Protein AF-A0A5M4D8R6-F1 (afdb_monomer)

Radius of gyration: 23.54 Å; Cα contacts (8 Å, |Δi|>4): 194; chains: 1; bounding box: 60×55×54 Å

Secondary structure (DSSP, 8-state):
-HHHHHHHHHHHHHHHHHHHHHHHHHHHHHHHHHHHHHHS----SSTTTGGG---TTGGGSSSSEEEEETT--EEE-SEEEE------SS-HHHHHHHHHHH--EEEEE-TTS-EEEEEGGGEEEEEE--HHHHHHHHHHHHHTTSSTTS-S----HHHHHHHHHHHHHHHHHHHHHHHHTTS--

Solvent-accessible surface area (backbone atoms only — not comparable to full-atom values): 10576 Å² total; per-residue (Å²): 116,70,73,61,57,56,53,51,56,52,52,53,50,52,49,51,53,50,50,54,51,48,36,52,53,52,38,51,51,51,51,52,46,25,53,47,46,70,70,70,60,71,67,50,75,43,80,76,47,43,74,73,58,95,48,83,68,40,61,48,35,62,35,39,23,24,41,26,34,75,88,67,49,75,46,36,26,41,41,44,41,76,70,54,44,87,52,69,94,79,48,78,71,48,38,58,53,29,44,72,72,45,45,50,32,33,34,39,28,25,46,87,68,51,76,46,82,44,45,40,87,45,51,75,45,78,46,76,57,53,69,72,55,52,51,52,50,50,52,53,56,53,57,65,63,76,71,67,89,78,71,99,73,85,65,56,76,73,56,46,57,56,47,49,54,58,48,51,55,53,52,53,57,51,54,55,62,61,55,62,68,69,78,77,120

Nearest PDB structures (foldseek):
  4a54-assembly1_A  TM=4.051E-01  e=8.756E-02  Schizosaccharomyces pombe
  6v4x-assembly1_C  TM=2.827E-01  e=5.091E-01  Homo sapiens
  7qh6-assembly1_D  TM=2.776E-01  e=5.435E-01  Homo sapiens

Sequence (185 aa):
MASRVQKTSALDDLTRRREVFWQNVVQEILNALSVAAGSGGRLSASAGGAATSPSPLDEMFDGRMAVITRLGQRIPIADVFPVFACSVEANPGDREVSTDVQCTVFQIHTPGGEVFTLPVHEIVAVHSLSEELVRRMEEASQAGHMDDSQTPDAMPFGFAAFTSLANAERARHREEDEGEEAEGA

pLDDT: mean 70.55, std 17.59, range [41.44, 95.88]

Foldseek 3Di:
DVVVVVVVVVVVVVVVVVLVVQLVVLLLVLVVQQVLCVPVPPQDLALVRLPPDPDPSSLQQNQLKFFQFPVRDTAGANHKDQDDFDQDPDDPVSRVVSVSPGRQWMWGAGSVGDIDIDGSSRTDDMGGHDPVRVVVVVVVVVVVVVPPPDDDDPDDPVVVVVVVVVVVVVVVVVVVVVVVVVVPD

Structure (mmCIF, N/CA/C/O backbone):
data_AF-A0A5M4D8R6-F1
#
_entry.id   AF-A0A5M4D8R6-F1
#
loop_
_atom_site.group_PDB
_atom_site.id
_atom_site.type_symbol
_atom_site.label_atom_id
_atom_site.label_alt_id
_atom_site.label_comp_id
_atom_site.label_asym_id
_atom_site.label_entity_id
_atom_site.label_seq_id
_atom_site.pdbx_PDB_ins_code
_atom_site.Cartn_x
_atom_site.Cartn_y
_atom_site.Cartn_z
_atom_site.occupancy
_atom_site.B_iso_or_equiv
_atom_site.auth_seq_id
_atom_site.auth_comp_id
_atom_site.auth_asym_id
_atom_site.auth_atom_id
_atom_site.pdbx_PDB_model_num
ATOM 1 N N . MET A 1 1 ? -3.699 31.639 -29.764 1.00 54.56 1 MET A N 1
ATOM 2 C CA . MET A 1 1 ? -4.109 30.212 -29.742 1.00 54.56 1 MET A CA 1
ATOM 3 C C . MET A 1 1 ? -2.953 29.246 -29.451 1.00 54.56 1 MET A C 1
ATOM 5 O O . MET A 1 1 ? -3.146 28.378 -28.613 1.00 54.56 1 MET A O 1
ATOM 9 N N . ALA A 1 2 ? -1.750 29.4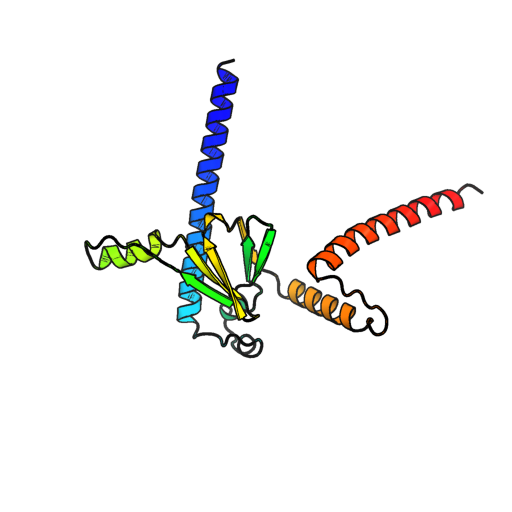21 -30.020 1.00 57.06 2 ALA A N 1
ATOM 10 C CA . ALA A 1 2 ? -0.598 28.523 -29.798 1.00 57.06 2 ALA A CA 1
ATOM 11 C C . ALA A 1 2 ? -0.134 28.374 -28.325 1.00 57.06 2 ALA A C 1
ATOM 13 O O . ALA A 1 2 ? 0.164 27.272 -27.879 1.00 57.06 2 ALA A O 1
ATOM 14 N N . SER A 1 3 ? -0.162 29.455 -27.534 1.00 61.38 3 SER A N 1
ATOM 15 C CA . SER A 1 3 ? 0.260 29.435 -26.118 1.00 61.38 3 SER A CA 1
ATOM 16 C C . SER A 1 3 ? -0.630 28.567 -25.210 1.00 61.38 3 SER A C 1
ATOM 18 O O . SER A 1 3 ? -0.157 28.030 -24.210 1.00 61.38 3 SER A O 1
ATOM 20 N N . ARG A 1 4 ? -1.916 28.388 -25.556 1.00 61.09 4 ARG A N 1
ATOM 21 C CA . ARG A 1 4 ? -2.850 27.573 -24.760 1.00 61.09 4 ARG A CA 1
ATOM 22 C C . ARG A 1 4 ? -2.593 26.077 -24.965 1.00 61.09 4 ARG A C 1
ATOM 24 O O . ARG A 1 4 ? -2.590 25.340 -23.993 1.00 61.09 4 ARG A O 1
ATOM 31 N N . VAL A 1 5 ? -2.287 25.672 -26.200 1.00 67.56 5 VAL A N 1
ATOM 32 C CA . VAL A 1 5 ? -1.970 24.280 -26.570 1.00 67.56 5 VAL A CA 1
ATOM 33 C C . VAL A 1 5 ? -0.650 23.820 -25.939 1.00 67.56 5 VAL A C 1
ATOM 35 O O . VAL A 1 5 ? -0.585 22.729 -25.379 1.00 67.56 5 VAL A O 1
ATOM 38 N N . GLN A 1 6 ? 0.380 24.675 -25.940 1.00 65.06 6 GLN A N 1
ATOM 39 C CA . GLN A 1 6 ? 1.658 24.368 -25.281 1.00 65.06 6 GLN A CA 1
ATOM 40 C C . GLN A 1 6 ? 1.511 24.200 -23.761 1.00 65.06 6 GLN A C 1
ATOM 42 O O . GLN A 1 6 ? 2.080 23.266 -23.195 1.00 65.06 6 GLN A O 1
ATOM 47 N N . LYS A 1 7 ? 0.708 25.046 -23.098 1.00 67.00 7 LYS A N 1
ATOM 48 C CA . LYS A 1 7 ? 0.455 24.933 -21.651 1.00 67.00 7 LYS A CA 1
ATOM 49 C C . LYS A 1 7 ? -0.260 23.633 -21.278 1.00 67.00 7 LYS A C 1
ATOM 51 O O . LYS A 1 7 ? 0.122 23.019 -20.289 1.00 67.00 7 LYS A O 1
ATOM 56 N N . THR A 1 8 ? -1.242 23.193 -22.066 1.00 72.25 8 THR A N 1
ATOM 57 C CA . THR A 1 8 ? -1.947 21.925 -21.812 1.00 72.25 8 THR A CA 1
ATOM 58 C C . THR A 1 8 ? -1.000 20.728 -21.931 1.00 72.25 8 THR A C 1
ATOM 60 O O . THR A 1 8 ? -0.945 19.915 -21.017 1.00 72.25 8 THR A O 1
ATOM 63 N N . SER A 1 9 ? -0.147 20.692 -22.964 1.00 81.00 9 SER A N 1
ATOM 64 C CA . SER A 1 9 ? 0.817 19.591 -23.141 1.00 81.00 9 SER A CA 1
ATOM 65 C C . SER A 1 9 ? 1.834 19.463 -21.998 1.00 81.00 9 SER A C 1
ATOM 67 O O . SER A 1 9 ? 2.211 18.356 -21.625 1.00 81.00 9 SER A O 1
ATOM 69 N N . ALA A 1 10 ? 2.249 20.589 -21.405 1.00 82.94 10 ALA A N 1
ATOM 70 C CA . ALA A 1 10 ? 3.191 20.597 -20.289 1.00 82.94 10 ALA A CA 1
ATOM 71 C C . ALA A 1 10 ? 2.550 20.114 -18.975 1.00 82.94 10 ALA A C 1
ATOM 73 O O . ALA A 1 10 ? 3.206 19.445 -18.179 1.00 82.94 10 ALA A O 1
ATOM 74 N N . LEU A 1 11 ? 1.270 20.433 -18.749 1.00 85.31 11 LEU A N 1
ATOM 75 C CA . LEU A 1 11 ? 0.518 19.954 -17.584 1.00 85.31 11 LEU A CA 1
ATOM 76 C C . LEU A 1 11 ? 0.232 18.450 -17.671 1.00 85.31 11 LEU A C 1
ATOM 78 O O . LEU A 1 11 ? 0.331 17.750 -16.660 1.00 85.31 11 LEU A O 1
ATOM 82 N N . ASP A 1 12 ? -0.064 17.949 -18.870 1.00 88.56 12 ASP A N 1
ATOM 83 C CA . ASP A 1 12 ? -0.281 16.521 -19.112 1.00 88.56 12 ASP A CA 1
ATOM 84 C C . ASP A 1 12 ? 1.007 15.718 -18.873 1.00 88.56 12 ASP A C 1
ATOM 86 O O . ASP A 1 12 ? 0.984 14.677 -18.212 1.00 88.56 12 ASP A O 1
ATOM 90 N N . ASP A 1 13 ? 2.147 16.227 -19.347 1.00 89.06 13 ASP A N 1
ATOM 91 C CA . ASP A 1 13 ? 3.462 15.619 -19.119 1.00 89.06 13 ASP A CA 1
ATOM 92 C C . ASP A 1 13 ? 3.843 15.629 -17.627 1.00 89.06 13 ASP A C 1
ATOM 94 O O . ASP A 1 13 ? 4.243 14.602 -17.078 1.00 89.06 13 ASP A O 1
ATOM 98 N N . LEU A 1 14 ? 3.626 16.746 -16.921 1.00 91.06 14 LEU A N 1
ATOM 99 C CA . LEU A 1 14 ? 3.851 16.824 -15.473 1.00 91.06 14 LEU A CA 1
ATOM 100 C C . LEU A 1 14 ? 2.992 15.811 -14.703 1.00 91.06 14 LEU A C 1
ATOM 102 O O . LEU A 1 14 ? 3.485 15.143 -13.794 1.00 91.06 14 LEU A O 1
ATOM 106 N N . THR A 1 15 ? 1.720 15.683 -15.077 1.00 90.38 15 THR A N 1
ATOM 107 C CA . THR A 1 15 ? 0.787 14.751 -14.431 1.00 90.38 15 THR A CA 1
ATOM 108 C C . THR A 1 15 ? 1.224 13.307 -14.647 1.00 90.38 15 THR A C 1
ATOM 110 O O . THR A 1 15 ? 1.266 12.542 -13.685 1.00 90.38 15 THR A O 1
ATOM 113 N N . ARG A 1 16 ? 1.630 12.944 -15.871 1.00 84.69 16 ARG A N 1
ATOM 114 C CA . ARG A 1 16 ? 2.166 11.607 -16.171 1.00 84.69 16 ARG A CA 1
ATOM 115 C C . ARG A 1 16 ? 3.437 11.307 -15.388 1.00 84.69 16 ARG A C 1
ATOM 117 O O . ARG A 1 16 ? 3.559 10.223 -14.832 1.00 84.69 16 ARG A O 1
ATOM 124 N N . ARG A 1 17 ? 4.369 12.260 -15.309 1.00 86.69 17 ARG A N 1
ATOM 125 C CA . ARG A 1 17 ? 5.612 12.086 -14.542 1.00 86.69 17 ARG A CA 1
ATOM 126 C C . ARG A 1 17 ? 5.335 11.901 -13.057 1.00 86.69 17 ARG A C 1
ATOM 128 O O . ARG A 1 17 ? 5.956 11.044 -12.441 1.00 86.69 17 ARG A O 1
ATOM 135 N N . ARG A 1 18 ? 4.400 12.673 -12.493 1.00 89.88 18 ARG A N 1
ATOM 136 C CA . ARG A 1 18 ? 3.974 12.522 -11.096 1.00 89.88 18 ARG A CA 1
ATOM 137 C C . ARG A 1 18 ? 3.336 11.158 -10.852 1.00 89.88 18 ARG A C 1
ATOM 139 O O . ARG A 1 18 ? 3.633 10.548 -9.837 1.00 89.88 18 ARG A O 1
ATOM 146 N N . GLU A 1 19 ? 2.492 10.696 -11.770 1.00 87.94 19 GLU A N 1
ATOM 147 C CA . GLU A 1 19 ? 1.845 9.385 -11.671 1.00 87.94 19 GLU A CA 1
ATOM 148 C C . GLU A 1 19 ? 2.877 8.252 -11.693 1.00 87.94 19 GLU A C 1
ATOM 150 O O . GLU A 1 19 ? 2.887 7.423 -10.793 1.00 87.94 19 GLU A O 1
ATOM 155 N N . VAL A 1 20 ? 3.802 8.256 -12.657 1.00 86.44 20 VAL A N 1
ATOM 156 C CA . VAL A 1 20 ? 4.878 7.251 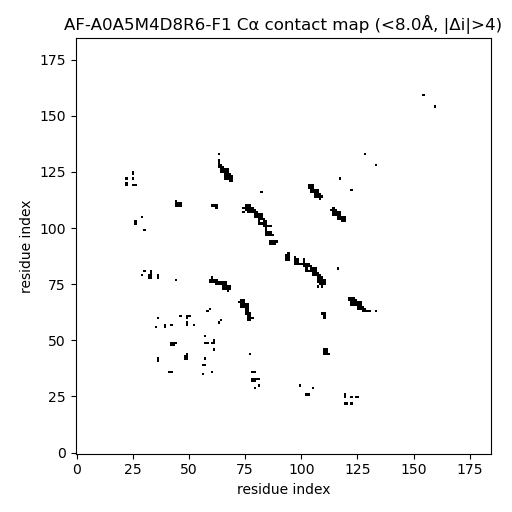-12.733 1.00 86.44 20 VAL A CA 1
ATOM 157 C C . VAL A 1 20 ? 5.781 7.312 -11.500 1.00 86.44 20 VAL A C 1
ATOM 159 O O . VAL A 1 20 ? 6.118 6.281 -10.928 1.00 86.44 20 VAL A O 1
ATOM 162 N N . PHE A 1 21 ? 6.151 8.517 -11.059 1.00 89.75 21 PHE A N 1
ATOM 163 C CA . PHE A 1 21 ? 6.918 8.701 -9.828 1.00 89.75 21 PHE A CA 1
ATOM 164 C C . PHE A 1 21 ? 6.195 8.090 -8.626 1.00 89.75 21 PHE A C 1
ATOM 166 O O . PHE A 1 21 ? 6.803 7.353 -7.857 1.00 89.75 21 PHE A O 1
ATOM 173 N N . TRP A 1 22 ? 4.900 8.371 -8.482 1.00 91.31 22 TRP A N 1
ATOM 174 C CA . TRP A 1 22 ? 4.105 7.855 -7.379 1.00 91.31 22 TRP A CA 1
ATOM 175 C C . TRP A 1 22 ? 3.967 6.331 -7.428 1.00 91.31 22 TRP A C 1
ATOM 177 O O . TRP A 1 22 ? 4.158 5.675 -6.410 1.00 91.31 22 TRP A O 1
ATOM 187 N N . GLN A 1 23 ? 3.724 5.758 -8.607 1.00 89.81 23 GLN A N 1
ATOM 188 C CA . GLN A 1 23 ? 3.682 4.306 -8.789 1.00 89.81 23 GLN A CA 1
ATOM 189 C C . GLN A 1 23 ? 5.005 3.652 -8.372 1.00 89.81 23 GLN A C 1
ATOM 191 O O . GLN A 1 23 ? 4.985 2.674 -7.632 1.00 89.81 23 GLN A O 1
ATOM 196 N N . ASN A 1 24 ? 6.149 4.236 -8.741 1.00 89.75 24 ASN A N 1
ATOM 197 C CA . ASN A 1 24 ? 7.456 3.732 -8.315 1.00 89.75 24 ASN A CA 1
ATOM 198 C C . ASN A 1 24 ? 7.643 3.814 -6.791 1.00 89.75 24 ASN A C 1
ATOM 200 O O . ASN A 1 24 ? 8.170 2.884 -6.191 1.00 89.75 24 ASN A O 1
ATOM 204 N N . VAL A 1 25 ? 7.189 4.901 -6.155 1.00 92.19 25 VAL A N 1
ATOM 205 C CA . VAL A 1 25 ? 7.233 5.043 -4.688 1.00 92.19 25 VAL A CA 1
ATOM 206 C C . VAL A 1 25 ? 6.385 3.968 -4.011 1.00 92.19 25 VAL A C 1
ATOM 208 O O . VAL A 1 25 ? 6.846 3.330 -3.070 1.00 92.19 25 VAL A O 1
ATOM 211 N N . VAL A 1 26 ? 5.162 3.741 -4.491 1.00 92.81 26 VAL A N 1
ATOM 212 C CA . VAL A 1 26 ? 4.278 2.706 -3.940 1.00 92.81 26 VAL A CA 1
ATOM 213 C C . VAL A 1 26 ? 4.875 1.317 -4.139 1.00 92.81 26 VAL A C 1
ATOM 215 O O . VAL A 1 26 ? 4.878 0.530 -3.198 1.00 92.81 26 VAL A O 1
ATOM 218 N N . GLN A 1 27 ? 5.401 1.021 -5.326 1.00 90.12 27 GLN A N 1
ATOM 219 C CA . GLN A 1 27 ? 6.061 -0.252 -5.609 1.00 90.12 27 GLN A CA 1
ATOM 220 C C . GLN A 1 27 ? 7.222 -0.505 -4.640 1.00 90.12 27 GLN A C 1
ATOM 222 O O . GLN A 1 27 ? 7.288 -1.579 -4.049 1.00 90.12 27 GLN A O 1
ATOM 227 N N . GLU A 1 28 ? 8.084 0.489 -4.419 1.00 90.00 28 GLU A N 1
ATOM 228 C CA . GLU A 1 28 ? 9.212 0.372 -3.489 1.00 90.00 28 GLU A CA 1
ATOM 229 C C . GLU A 1 28 ? 8.744 0.132 -2.048 1.00 90.00 28 GLU A C 1
ATOM 231 O O . GLU A 1 28 ? 9.278 -0.731 -1.353 1.00 90.00 28 GLU A O 1
ATOM 236 N N . ILE A 1 29 ? 7.696 0.838 -1.607 1.00 91.62 29 ILE A N 1
ATOM 237 C CA . ILE A 1 29 ? 7.108 0.630 -0.277 1.00 91.62 29 ILE A CA 1
ATOM 238 C C . ILE A 1 29 ? 6.569 -0.798 -0.142 1.00 91.62 29 ILE A C 1
ATOM 240 O O . ILE A 1 29 ? 6.838 -1.457 0.859 1.00 91.62 29 ILE A O 1
ATOM 244 N N . LEU A 1 30 ? 5.818 -1.295 -1.127 1.00 90.88 30 LEU A N 1
ATOM 245 C CA . LEU A 1 30 ? 5.222 -2.634 -1.070 1.00 90.88 30 LEU A CA 1
ATOM 246 C C . LEU A 1 30 ? 6.275 -3.743 -1.155 1.00 90.88 30 LEU A C 1
ATOM 248 O O . LEU A 1 30 ? 6.151 -4.744 -0.450 1.00 90.88 30 LEU A O 1
ATOM 252 N N . ASN A 1 31 ? 7.333 -3.549 -1.945 1.00 87.69 31 ASN A N 1
ATOM 253 C CA . ASN A 1 31 ? 8.488 -4.445 -1.971 1.00 87.69 31 ASN A CA 1
ATOM 254 C C . ASN A 1 31 ? 9.187 -4.476 -0.605 1.00 87.69 31 ASN A C 1
ATOM 256 O O . ASN A 1 31 ? 9.413 -5.554 -0.055 1.00 87.69 31 ASN A O 1
ATOM 260 N N . ALA A 1 32 ? 9.460 -3.309 -0.012 1.00 86.94 32 ALA A N 1
ATOM 261 C CA . ALA A 1 32 ? 10.073 -3.215 1.311 1.00 86.94 32 ALA A CA 1
ATOM 262 C C . ALA A 1 32 ? 9.206 -3.876 2.398 1.00 86.94 32 ALA A C 1
ATOM 264 O O . ALA A 1 32 ? 9.728 -4.601 3.244 1.00 86.94 32 ALA A O 1
ATOM 265 N N . LEU A 1 33 ? 7.883 -3.682 2.348 1.00 86.69 33 LEU A N 1
ATOM 266 C CA . LEU A 1 33 ? 6.934 -4.339 3.252 1.00 86.69 33 LEU A CA 1
ATOM 267 C C . LEU A 1 33 ? 6.915 -5.858 3.058 1.00 86.69 33 LEU A C 1
ATOM 269 O O . LEU A 1 33 ? 6.882 -6.588 4.044 1.00 86.69 33 LEU A O 1
ATOM 273 N N . SER A 1 34 ? 6.995 -6.344 1.819 1.00 85.81 34 SER A N 1
ATOM 274 C CA . SER A 1 34 ? 7.061 -7.781 1.539 1.00 85.81 34 SER A CA 1
ATOM 275 C C . SER A 1 34 ? 8.336 -8.422 2.102 1.00 85.81 34 SER A C 1
ATOM 277 O O . SER A 1 34 ? 8.285 -9.470 2.750 1.00 85.81 34 SER A O 1
ATOM 279 N N . VAL A 1 35 ? 9.487 -7.759 1.942 1.00 83.31 35 VAL A N 1
ATOM 280 C CA . VAL A 1 35 ? 10.760 -8.202 2.536 1.00 83.31 35 VAL A CA 1
ATOM 281 C C . VAL A 1 35 ? 10.697 -8.166 4.068 1.00 83.31 35 VAL A C 1
ATOM 283 O O . VAL A 1 35 ? 11.153 -9.107 4.726 1.00 83.31 35 VAL A O 1
ATOM 286 N N . ALA A 1 36 ? 10.109 -7.116 4.649 1.00 81.31 36 ALA A N 1
ATOM 287 C CA . ALA A 1 36 ? 9.935 -6.981 6.095 1.00 81.31 36 ALA A CA 1
ATOM 288 C C . ALA A 1 36 ? 9.040 -8.092 6.676 1.00 81.31 36 ALA A C 1
ATOM 290 O O . ALA A 1 36 ? 9.408 -8.715 7.673 1.00 81.31 36 ALA A O 1
ATOM 291 N N . ALA A 1 37 ? 7.929 -8.423 6.012 1.00 74.56 37 ALA A N 1
ATOM 292 C CA . ALA A 1 37 ? 7.045 -9.518 6.417 1.00 74.56 37 ALA A CA 1
ATOM 293 C C . ALA A 1 37 ? 7.748 -10.891 6.358 1.00 74.56 37 ALA A C 1
ATOM 295 O O . ALA A 1 37 ? 7.570 -11.741 7.237 1.00 74.56 37 ALA A O 1
ATOM 296 N N . GLY A 1 38 ? 8.617 -11.100 5.362 1.00 64.75 38 GLY A N 1
ATOM 297 C CA . GLY A 1 38 ? 9.424 -12.317 5.234 1.00 64.75 38 GLY A CA 1
ATOM 298 C C . GLY A 1 38 ? 10.521 -12.471 6.297 1.00 64.75 38 GLY A C 1
ATOM 299 O O . GLY A 1 38 ? 10.888 -13.598 6.635 1.00 64.75 38 GLY A O 1
ATOM 300 N N . SER A 1 39 ? 11.032 -11.363 6.840 1.00 62.38 39 SER A N 1
ATOM 301 C CA . SER A 1 39 ? 12.146 -11.339 7.804 1.00 62.38 39 SER A CA 1
ATOM 302 C C . SER A 1 39 ? 11.704 -11.259 9.273 1.00 62.38 39 SER A C 1
ATOM 304 O O . SER A 1 39 ? 12.454 -11.697 10.145 1.00 62.38 39 SER A O 1
ATOM 306 N N . GLY A 1 40 ? 10.480 -10.792 9.550 1.00 54.19 40 GLY A N 1
ATOM 307 C CA . GLY A 1 40 ? 9.892 -10.688 10.896 1.00 54.19 40 GLY A CA 1
ATOM 308 C C . GLY A 1 40 ? 9.321 -11.984 11.487 1.00 54.19 40 GLY A C 1
ATOM 309 O O . GLY A 1 40 ? 8.915 -12.002 12.640 1.00 54.19 40 GLY A O 1
ATOM 310 N N . GLY A 1 41 ? 9.324 -13.092 10.740 1.00 46.19 41 GLY A N 1
ATOM 311 C CA . GLY A 1 41 ? 8.768 -14.361 11.208 1.00 46.19 41 GLY A CA 1
ATOM 312 C C . GLY A 1 41 ? 7.242 -14.349 11.197 1.00 46.19 41 GLY A C 1
ATOM 313 O O . GLY A 1 41 ? 6.629 -14.178 12.238 1.00 46.19 41 GLY A O 1
ATOM 314 N N . ARG A 1 42 ? 6.658 -14.556 10.004 1.00 47.34 42 ARG A N 1
ATOM 315 C CA . ARG A 1 42 ? 5.242 -14.887 9.725 1.00 47.34 42 ARG A CA 1
ATOM 316 C C . ARG A 1 42 ? 4.320 -14.712 10.934 1.00 47.34 42 ARG A C 1
ATOM 318 O O . ARG A 1 42 ? 4.019 -15.683 11.636 1.00 47.34 42 ARG A O 1
ATOM 325 N N . LEU A 1 43 ? 3.881 -13.476 11.155 1.00 48.41 43 LEU A N 1
ATOM 326 C CA . LEU A 1 43 ? 2.860 -13.185 12.145 1.00 48.41 43 LEU A CA 1
ATOM 327 C C . LEU A 1 43 ? 1.636 -14.042 11.819 1.00 48.41 43 LEU A C 1
ATOM 329 O O . LEU A 1 43 ? 1.159 -14.103 10.685 1.00 48.41 43 LEU A O 1
ATOM 333 N N . SER A 1 44 ? 1.171 -14.782 12.819 1.00 43.78 44 SER A N 1
ATOM 334 C CA . SER A 1 44 ? -0.093 -15.499 12.735 1.00 43.78 44 SER A CA 1
ATOM 335 C C . SER A 1 44 ? -1.176 -14.501 12.322 1.00 43.78 44 SER A C 1
ATOM 337 O O . SER A 1 44 ? -1.342 -13.489 12.996 1.00 43.78 44 SER A O 1
ATOM 339 N N . ALA A 1 45 ? -1.937 -14.803 11.263 1.00 44.66 45 ALA A N 1
ATOM 340 C CA . ALA A 1 45 ? -3.067 -14.006 10.760 1.00 44.66 45 ALA A CA 1
ATOM 341 C C . ALA A 1 45 ? -4.274 -13.966 11.729 1.00 44.66 45 ALA A C 1
ATOM 343 O O . ALA A 1 45 ? -5.426 -13.861 11.318 1.00 44.66 45 ALA A O 1
ATOM 344 N N . SER A 1 46 ? -4.024 -14.121 13.027 1.00 45.84 46 SER A N 1
ATOM 345 C CA . SER A 1 46 ? -4.996 -13.994 14.098 1.00 45.84 46 SER A CA 1
ATOM 346 C C . SER A 1 46 ? -4.676 -12.739 14.904 1.00 45.84 46 SER A C 1
ATOM 348 O O . SER A 1 46 ? -3.519 -12.474 15.226 1.00 45.84 46 SER A O 1
ATOM 350 N N . ALA A 1 47 ? -5.714 -12.000 15.298 1.00 44.41 47 ALA A N 1
ATOM 351 C 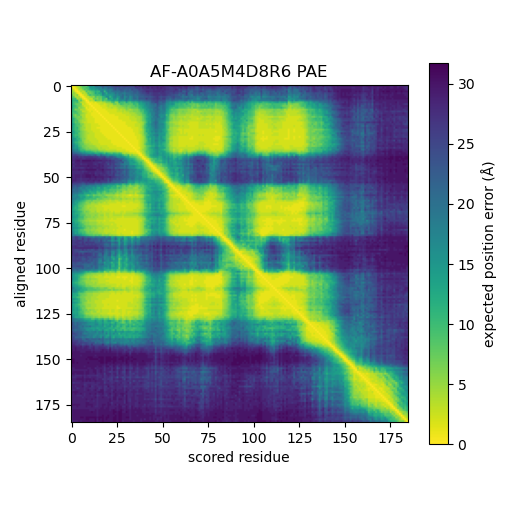CA . ALA A 1 47 ? -5.588 -10.793 16.119 1.00 44.41 47 ALA A CA 1
ATOM 352 C C . ALA A 1 47 ? -4.778 -11.007 17.422 1.00 44.41 47 ALA A C 1
ATOM 354 O O . ALA A 1 47 ? -4.190 -10.070 17.947 1.00 44.41 47 ALA A O 1
ATOM 355 N N . GLY A 1 48 ? -4.700 -12.244 17.932 1.00 41.75 48 GLY A N 1
ATOM 356 C CA . GLY A 1 48 ? -3.901 -12.591 19.113 1.00 41.75 48 GLY A CA 1
ATOM 357 C C . GLY A 1 48 ? -2.408 -12.840 18.853 1.00 41.75 48 GLY A C 1
ATOM 358 O O . GLY A 1 48 ? -1.636 -12.845 19.806 1.00 41.75 48 GLY A O 1
ATOM 359 N N . GLY A 1 49 ? -1.990 -13.058 17.600 1.00 45.84 49 GLY A N 1
ATOM 360 C CA . GLY A 1 49 ? -0.590 -13.313 17.236 1.00 45.84 49 GLY A CA 1
ATOM 361 C C . GLY A 1 49 ? 0.224 -12.045 16.971 1.00 45.84 49 GLY A C 1
ATOM 362 O O . GLY A 1 49 ? 1.406 -12.007 17.301 1.00 45.84 49 GLY A O 1
ATOM 363 N N . ALA A 1 50 ? -0.419 -10.998 16.445 1.00 46.59 50 ALA A N 1
ATOM 364 C CA . ALA A 1 50 ? 0.200 -9.692 16.199 1.00 46.59 50 ALA A CA 1
ATOM 365 C C . ALA A 1 50 ? 0.483 -8.900 17.493 1.00 46.59 50 ALA A C 1
ATOM 367 O O . ALA A 1 50 ? 1.341 -8.029 17.517 1.00 46.59 50 ALA A O 1
ATOM 368 N N . ALA A 1 51 ? -0.208 -9.223 18.592 1.00 47.12 51 ALA A N 1
ATOM 369 C CA . ALA A 1 51 ? -0.142 -8.462 19.840 1.00 47.12 51 ALA A CA 1
ATOM 370 C C . ALA A 1 51 ? 1.051 -8.815 20.758 1.00 47.12 51 ALA A C 1
ATOM 372 O O . ALA A 1 51 ? 1.179 -8.228 21.831 1.00 47.12 51 ALA A O 1
ATOM 373 N N . THR A 1 52 ? 1.891 -9.800 20.408 1.00 46.62 52 THR A N 1
ATOM 374 C CA . THR A 1 52 ? 2.851 -10.394 21.370 1.00 46.62 52 THR A CA 1
ATOM 375 C C . THR A 1 52 ? 4.331 -10.200 21.065 1.00 46.62 52 THR A C 1
ATOM 377 O O . THR A 1 52 ? 5.167 -10.649 21.852 1.00 46.62 52 THR A O 1
ATOM 380 N N . SER A 1 53 ? 4.690 -9.526 19.978 1.00 45.91 53 SER A N 1
ATOM 381 C CA . SER A 1 53 ? 6.089 -9.320 19.614 1.00 45.91 53 SER A CA 1
ATOM 382 C C . SER A 1 53 ? 6.463 -7.828 19.712 1.00 45.91 53 SER A C 1
ATOM 384 O O . SER A 1 53 ? 5.788 -6.974 19.150 1.00 45.91 53 SER A O 1
ATOM 386 N N . PRO A 1 54 ? 7.500 -7.471 20.498 1.00 54.81 54 PRO A N 1
ATOM 387 C CA . PRO A 1 54 ? 7.828 -6.083 20.838 1.00 54.81 54 PRO A CA 1
ATOM 388 C C . PRO A 1 54 ? 8.651 -5.374 19.748 1.00 54.81 54 PRO A C 1
ATOM 390 O O . PRO A 1 54 ? 9.370 -4.417 20.045 1.00 54.81 54 PRO A O 1
ATOM 393 N N . SER A 1 55 ? 8.643 -5.878 18.510 1.00 64.62 55 SER A N 1
ATOM 394 C CA . SER A 1 55 ? 9.409 -5.275 17.423 1.00 64.62 55 SER A CA 1
ATOM 395 C C . SER A 1 55 ? 8.591 -4.151 16.787 1.00 64.62 55 SER A C 1
ATOM 397 O O . SER A 1 55 ? 7.440 -4.385 16.427 1.00 64.62 55 SER A O 1
ATOM 399 N N . PRO A 1 56 ? 9.176 -2.967 16.528 1.00 66.62 56 PRO A N 1
ATOM 400 C CA . PRO A 1 56 ? 8.516 -1.903 15.765 1.00 66.62 56 PRO A CA 1
ATOM 401 C C . PRO A 1 56 ? 8.008 -2.341 14.381 1.00 66.62 56 PRO A C 1
ATOM 403 O O . PRO A 1 56 ? 7.171 -1.666 13.791 1.00 66.62 56 PRO A O 1
ATOM 406 N N . LEU A 1 57 ? 8.524 -3.455 13.846 1.00 69.19 57 LEU A N 1
ATOM 407 C CA . LEU A 1 57 ? 8.046 -4.053 12.600 1.00 69.19 57 LEU A CA 1
ATOM 408 C C . LEU A 1 57 ? 6.670 -4.706 12.747 1.00 69.19 57 LEU A C 1
ATOM 410 O O . LEU A 1 57 ? 5.899 -4.686 11.796 1.00 69.19 57 LEU A O 1
ATOM 414 N N . ASP A 1 58 ? 6.334 -5.246 13.914 1.00 69.31 58 ASP A N 1
ATOM 415 C CA . ASP A 1 58 ? 5.073 -5.967 14.111 1.00 69.31 58 ASP A CA 1
ATOM 416 C C . ASP A 1 58 ? 3.886 -5.006 14.195 1.00 69.31 58 ASP A C 1
ATOM 418 O O . ASP A 1 58 ? 2.818 -5.281 13.650 1.00 69.31 58 ASP A O 1
ATOM 422 N N . GLU A 1 59 ? 4.115 -3.812 14.747 1.00 71.00 59 GLU A N 1
ATOM 423 C CA . GLU A 1 59 ? 3.168 -2.690 14.709 1.00 71.00 59 GLU A CA 1
ATOM 424 C C . GLU A 1 59 ? 2.850 -2.223 13.278 1.00 71.00 59 GLU A C 1
ATOM 426 O O . GLU A 1 59 ? 1.858 -1.532 13.054 1.00 71.00 59 GLU A O 1
ATOM 431 N N . MET A 1 60 ? 3.674 -2.569 12.282 1.00 77.12 60 MET A N 1
ATOM 432 C CA . MET A 1 60 ? 3.380 -2.249 10.882 1.00 77.12 60 MET A CA 1
ATOM 433 C C . MET A 1 60 ? 2.361 -3.215 10.265 1.00 77.12 60 MET A C 1
ATOM 435 O O . MET A 1 60 ? 1.734 -2.856 9.271 1.00 77.12 60 MET A O 1
ATOM 439 N N . PHE A 1 61 ? 2.183 -4.409 10.835 1.00 83.75 61 PHE A N 1
ATOM 440 C CA . PHE A 1 61 ? 1.373 -5.497 10.273 1.00 83.75 61 PHE A CA 1
ATOM 441 C C . PHE A 1 61 ? 0.143 -5.850 11.130 1.00 83.75 61 PHE A C 1
ATOM 443 O O . PHE A 1 61 ? -0.561 -6.822 10.863 1.00 83.75 61 PHE A O 1
ATOM 450 N N . ASP A 1 62 ? -0.170 -5.048 12.146 1.00 78.31 62 ASP A N 1
ATOM 451 C CA . ASP A 1 62 ? -1.377 -5.200 12.970 1.00 78.31 62 ASP A CA 1
ATOM 452 C C . ASP A 1 62 ? -2.624 -4.515 12.358 1.00 78.31 62 ASP A C 1
ATOM 454 O O . ASP A 1 62 ? -3.717 -4.565 12.921 1.00 78.31 62 ASP A O 1
ATOM 458 N N . GLY A 1 63 ? -2.479 -3.880 11.187 1.00 80.94 63 GLY A N 1
ATOM 459 C CA . GLY A 1 63 ? -3.527 -3.110 10.509 1.00 80.94 63 GLY A CA 1
ATOM 460 C C . GLY A 1 63 ? -3.463 -1.589 10.703 1.00 80.94 63 GLY A C 1
ATOM 461 O O . GLY A 1 63 ? -4.276 -0.863 10.100 1.00 80.94 63 GLY A O 1
ATOM 462 N N . ARG A 1 64 ? -2.493 -1.071 11.472 1.00 84.50 64 ARG A N 1
ATOM 463 C CA . ARG A 1 64 ? -2.177 0.372 11.544 1.00 84.50 64 ARG A CA 1
ATOM 464 C C . ARG A 1 64 ? -1.704 0.914 10.200 1.00 84.50 64 ARG A C 1
ATOM 466 O O . ARG A 1 64 ? -2.112 2.013 9.810 1.00 84.50 64 ARG A O 1
ATOM 473 N N . MET A 1 65 ? -0.923 0.132 9.458 1.00 89.25 65 MET A N 1
ATOM 474 C CA . MET A 1 65 ? -0.592 0.417 8.063 1.00 89.25 65 MET A CA 1
ATOM 475 C C . MET A 1 65 ? -1.717 -0.026 7.133 1.00 89.25 65 MET A C 1
ATOM 477 O O . MET A 1 65 ? -2.344 -1.066 7.328 1.00 89.25 65 MET A O 1
ATOM 481 N N . ALA A 1 66 ? -1.970 0.762 6.095 1.00 93.06 66 ALA A N 1
ATOM 482 C CA . ALA A 1 66 ? -2.953 0.456 5.072 1.00 93.06 66 ALA A CA 1
ATOM 483 C C . ALA A 1 66 ? -2.578 1.064 3.724 1.00 93.06 66 ALA A C 1
ATOM 485 O O . ALA A 1 66 ? -1.917 2.102 3.659 1.00 93.06 66 ALA A O 1
ATOM 486 N N . VAL A 1 67 ? -3.092 0.476 2.649 1.00 95.69 67 VAL A N 1
ATOM 487 C CA . VAL A 1 67 ? -3.168 1.154 1.351 1.00 95.69 67 VAL A CA 1
ATOM 488 C C . VAL A 1 67 ? -4.531 1.815 1.184 1.00 95.69 67 VAL A C 1
ATOM 490 O O . VAL A 1 67 ? -5.539 1.322 1.694 1.00 95.69 67 VAL A O 1
ATOM 493 N N . ILE A 1 68 ? -4.569 2.925 0.454 1.00 95.75 68 ILE A N 1
ATOM 494 C CA . ILE A 1 68 ? -5.805 3.550 -0.015 1.00 95.75 68 ILE A CA 1
ATOM 495 C C . ILE A 1 68 ? -5.929 3.286 -1.510 1.00 95.75 68 ILE A C 1
ATOM 497 O O . ILE A 1 68 ? -5.021 3.620 -2.278 1.00 95.75 68 ILE A O 1
ATOM 501 N N . THR A 1 69 ? -7.044 2.694 -1.926 1.00 95.88 69 THR A N 1
ATOM 502 C CA . THR A 1 69 ? -7.324 2.447 -3.344 1.00 95.88 69 THR A CA 1
ATOM 503 C C . THR A 1 69 ? -7.851 3.699 -4.036 1.00 95.88 69 THR A C 1
ATOM 505 O O . THR A 1 69 ? -8.314 4.643 -3.393 1.00 95.88 69 THR A O 1
ATOM 508 N N . ARG A 1 70 ? -7.855 3.704 -5.369 1.00 93.12 70 ARG A N 1
ATOM 509 C CA . ARG A 1 70 ? -8.447 4.774 -6.184 1.00 93.12 70 ARG A CA 1
ATOM 510 C C . ARG A 1 70 ? -9.935 5.005 -5.889 1.00 93.12 70 ARG A C 1
ATOM 512 O O . ARG A 1 70 ? -10.415 6.122 -6.055 1.00 93.12 70 ARG A O 1
ATOM 519 N N . LEU A 1 71 ? -10.644 3.982 -5.407 1.00 93.62 71 LEU A N 1
ATOM 520 C CA . LEU A 1 71 ? -12.037 4.080 -4.953 1.00 93.62 71 LEU A CA 1
ATOM 521 C C . LEU A 1 71 ? -12.176 4.634 -3.522 1.00 93.62 71 LEU A C 1
ATOM 523 O O . LEU A 1 71 ? -13.285 4.713 -3.002 1.00 93.62 71 LEU A O 1
ATOM 527 N N . GLY A 1 72 ? -11.070 5.009 -2.875 1.00 91.62 72 GLY A N 1
ATOM 528 C CA . GLY A 1 72 ? -11.048 5.537 -1.512 1.00 91.62 72 GLY A CA 1
ATOM 529 C C . GLY A 1 72 ? -11.133 4.467 -0.421 1.00 91.62 72 GLY A C 1
ATOM 530 O O . GLY A 1 72 ? -11.292 4.807 0.749 1.00 91.62 72 GLY A O 1
ATOM 531 N N . GLN A 1 73 ? -11.021 3.181 -0.765 1.00 94.69 73 GLN A N 1
ATOM 532 C CA . GLN A 1 73 ? -11.064 2.101 0.221 1.00 94.69 73 GLN A CA 1
ATOM 533 C C . GLN A 1 73 ? -9.732 2.012 0.972 1.00 94.69 73 GLN A C 1
ATOM 535 O O . GLN A 1 73 ? -8.681 1.891 0.345 1.00 94.69 73 GLN A O 1
ATOM 540 N N . ARG A 1 74 ? -9.782 2.014 2.312 1.00 93.50 74 ARG A N 1
ATOM 541 C CA . ARG A 1 74 ? -8.632 1.709 3.175 1.00 93.50 74 ARG A CA 1
ATOM 542 C C . ARG A 1 74 ? -8.533 0.200 3.385 1.00 93.50 74 ARG A C 1
ATOM 544 O O . ARG A 1 74 ? -9.413 -0.379 4.014 1.00 93.50 74 ARG A O 1
ATOM 551 N N . ILE A 1 75 ? -7.457 -0.412 2.903 1.00 94.31 75 ILE A N 1
ATOM 552 C CA . ILE A 1 75 ? -7.176 -1.842 3.077 1.00 94.31 75 ILE A CA 1
ATOM 553 C C . ILE A 1 75 ? -6.021 -1.977 4.076 1.00 94.31 75 ILE A C 1
ATOM 555 O O . ILE A 1 75 ? -4.893 -1.614 3.728 1.00 94.31 75 ILE A O 1
ATOM 559 N N . PRO A 1 76 ? -6.284 -2.430 5.316 1.00 93.25 76 PRO A N 1
ATOM 560 C CA . PRO A 1 76 ? -5.245 -2.629 6.319 1.00 93.25 76 PRO A CA 1
ATOM 561 C C . PRO A 1 76 ? -4.290 -3.746 5.900 1.00 93.25 76 PRO A C 1
ATOM 563 O O . PRO A 1 76 ? -4.705 -4.737 5.304 1.00 93.25 76 PRO A O 1
ATOM 566 N N . ILE A 1 77 ? -3.015 -3.575 6.222 1.00 90.69 77 ILE A N 1
ATOM 567 C CA . ILE A 1 77 ? -1.943 -4.488 5.844 1.00 90.69 77 ILE A CA 1
ATOM 568 C C . ILE A 1 77 ? -1.600 -5.356 7.053 1.00 90.69 77 ILE A C 1
ATOM 570 O O . ILE A 1 77 ? -1.199 -4.840 8.092 1.00 90.69 77 ILE A O 1
ATOM 574 N N . ALA A 1 78 ? -1.749 -6.664 6.886 1.00 88.75 78 ALA A N 1
ATOM 575 C CA . ALA A 1 78 ? -1.151 -7.690 7.734 1.00 88.75 78 ALA A CA 1
ATOM 576 C C . ALA A 1 78 ? -0.020 -8.437 7.026 1.00 88.75 78 ALA A C 1
ATOM 578 O O . ALA A 1 78 ? 0.917 -8.889 7.671 1.00 88.75 78 ALA A O 1
ATOM 579 N N . ASP A 1 79 ? -0.091 -8.557 5.701 1.00 87.69 79 ASP A N 1
ATOM 580 C CA . ASP A 1 79 ? 0.981 -9.141 4.899 1.00 87.69 79 ASP A CA 1
ATOM 581 C C . ASP A 1 79 ? 0.917 -8.613 3.459 1.00 87.69 79 ASP A C 1
ATOM 583 O O . ASP A 1 79 ? -0.150 -8.182 2.997 1.00 87.69 79 ASP A O 1
ATOM 587 N N . VAL A 1 80 ? 2.048 -8.638 2.752 1.00 89.56 80 VAL A N 1
ATOM 588 C CA . VAL A 1 80 ? 2.166 -8.186 1.359 1.00 89.56 80 VAL A CA 1
ATOM 589 C C . VAL A 1 80 ? 2.999 -9.173 0.548 1.00 89.56 80 VAL A C 1
ATOM 591 O O . VAL A 1 80 ? 4.164 -9.429 0.852 1.00 89.56 80 VAL A O 1
ATOM 594 N N . PHE A 1 81 ? 2.432 -9.656 -0.556 1.00 87.06 81 PHE A N 1
ATOM 595 C CA . PHE A 1 81 ? 3.087 -10.585 -1.473 1.00 87.06 81 PHE A CA 1
ATOM 596 C C . PHE A 1 81 ? 3.107 -10.039 -2.904 1.00 87.06 81 PHE A C 1
ATOM 598 O O . PHE A 1 81 ? 2.051 -9.698 -3.436 1.00 87.06 81 PHE A O 1
ATOM 605 N N . PRO A 1 82 ? 4.256 -9.988 -3.589 1.00 87.50 82 PRO A N 1
ATOM 606 C CA . PRO A 1 82 ? 4.278 -9.738 -5.026 1.00 87.50 82 PRO A CA 1
ATOM 607 C C . PRO A 1 82 ? 3.654 -10.921 -5.785 1.00 87.50 82 PRO A C 1
ATOM 609 O O . PRO A 1 82 ? 3.978 -12.078 -5.519 1.00 87.50 82 PRO A O 1
ATOM 612 N N . VAL A 1 83 ? 2.757 -10.651 -6.740 1.00 80.44 83 VAL A N 1
ATOM 613 C CA . VAL A 1 83 ? 1.965 -11.704 -7.415 1.00 80.44 83 VAL A CA 1
ATOM 614 C C . VAL A 1 83 ? 2.608 -12.203 -8.710 1.00 80.44 83 VAL A C 1
ATOM 616 O O . VAL A 1 83 ? 2.376 -13.349 -9.085 1.00 80.44 83 VAL A O 1
ATOM 619 N N . PHE A 1 84 ? 3.432 -11.407 -9.400 1.00 66.06 84 PHE A N 1
ATOM 620 C CA . PHE A 1 84 ? 4.196 -11.877 -10.564 1.00 66.06 84 PHE A CA 1
ATOM 621 C C . PHE A 1 84 ? 5.244 -10.846 -11.025 1.00 66.06 84 PHE A C 1
ATOM 623 O O . PHE A 1 84 ? 4.930 -9.660 -11.128 1.00 66.06 84 PHE A O 1
ATOM 630 N N . ALA A 1 85 ? 6.441 -11.318 -11.391 1.00 52.19 85 ALA A N 1
ATOM 631 C CA . ALA A 1 85 ? 7.484 -10.576 -12.106 1.00 52.19 85 ALA A CA 1
ATOM 632 C C . ALA A 1 85 ? 7.990 -11.435 -13.283 1.00 52.19 85 ALA A C 1
ATOM 634 O O . ALA A 1 85 ? 8.504 -12.538 -13.089 1.00 52.19 85 ALA A O 1
ATOM 635 N N . CYS A 1 86 ? 7.801 -10.973 -14.520 1.00 48.56 86 CYS A N 1
ATOM 636 C CA . CYS A 1 86 ? 8.254 -11.678 -15.725 1.00 48.56 86 CYS A CA 1
ATOM 637 C C . CYS A 1 86 ? 9.762 -11.492 -15.961 1.00 48.56 86 CYS A C 1
ATOM 639 O O . CYS A 1 86 ? 10.163 -10.684 -16.804 1.00 48.56 86 CYS A O 1
ATOM 641 N N . SER A 1 87 ? 10.609 -12.241 -15.253 1.00 48.03 87 SER A N 1
ATOM 642 C CA . SER A 1 87 ? 12.052 -12.144 -15.492 1.00 48.03 87 SER A CA 1
ATOM 643 C C . SER A 1 87 ? 12.448 -12.580 -16.904 1.00 48.03 87 SER A C 1
ATOM 645 O O . SER A 1 87 ? 12.056 -13.643 -17.384 1.00 48.03 87 SER A O 1
ATOM 647 N N . VAL A 1 88 ? 13.226 -11.736 -17.590 1.00 53.94 88 VAL A N 1
ATOM 648 C CA . VAL A 1 88 ? 13.876 -12.109 -18.851 1.00 53.94 88 VAL A CA 1
ATOM 649 C C . VAL A 1 88 ? 15.054 -13.008 -18.484 1.00 53.94 88 VAL A C 1
ATOM 651 O O . VAL A 1 88 ? 15.967 -12.591 -17.773 1.00 53.94 88 VAL A O 1
ATOM 654 N N . GLU A 1 89 ? 15.012 -14.267 -18.917 1.00 48.47 89 GLU A N 1
ATOM 655 C CA . GLU A 1 89 ? 16.058 -15.257 -18.650 1.00 48.47 89 GLU A CA 1
ATOM 656 C C . GLU A 1 89 ? 17.352 -14.898 -19.393 1.00 48.47 89 GLU A C 1
ATOM 658 O O . GLU A 1 89 ? 17.570 -15.332 -20.522 1.00 48.47 89 GLU A O 1
ATOM 663 N N . ALA A 1 90 ? 18.218 -14.097 -18.774 1.00 60.09 90 ALA A N 1
ATOM 664 C CA . ALA A 1 90 ? 19.563 -13.854 -19.295 1.00 60.09 90 ALA A CA 1
ATOM 665 C C . ALA A 1 90 ? 20.661 -14.228 -18.286 1.00 60.09 90 ALA A C 1
ATOM 667 O O . ALA A 1 90 ? 21.624 -14.882 -18.679 1.00 60.09 90 ALA A O 1
ATOM 668 N N . ASN A 1 91 ? 20.510 -13.901 -16.993 1.00 69.81 91 ASN A N 1
ATOM 669 C CA . ASN A 1 91 ? 21.480 -14.256 -15.947 1.00 69.81 91 ASN A CA 1
ATOM 670 C C . ASN A 1 91 ? 20.876 -14.276 -14.520 1.00 69.81 91 ASN A C 1
ATOM 672 O O . ASN A 1 91 ? 19.849 -13.642 -14.282 1.00 69.81 91 ASN A O 1
ATOM 676 N N . PRO A 1 92 ? 21.514 -14.951 -13.534 1.00 59.62 92 PRO A N 1
ATOM 677 C CA . PRO A 1 92 ? 21.043 -15.000 -12.141 1.00 59.62 92 PRO A CA 1
ATOM 678 C C . PRO A 1 92 ? 20.937 -13.629 -11.453 1.00 59.62 92 PRO A C 1
ATOM 680 O O . PRO A 1 92 ? 19.973 -13.399 -10.734 1.00 59.62 92 PRO A O 1
ATOM 683 N N . GLY A 1 93 ? 21.875 -12.707 -11.715 1.00 55.81 93 GLY A N 1
ATOM 684 C CA . GLY A 1 93 ? 21.808 -11.330 -11.198 1.00 55.81 93 GLY A CA 1
ATOM 685 C C . GLY A 1 93 ? 20.693 -10.493 -11.837 1.00 55.81 93 GLY A C 1
ATOM 686 O O . GLY A 1 93 ? 20.088 -9.659 -11.173 1.00 55.81 93 GLY A O 1
ATOM 687 N N . ASP A 1 94 ? 20.347 -10.775 -13.098 1.00 54.91 94 ASP A N 1
ATOM 688 C CA . ASP A 1 94 ? 19.241 -10.106 -13.791 1.00 54.91 94 ASP A CA 1
ATOM 689 C C . ASP A 1 94 ? 17.883 -10.583 -13.265 1.00 54.91 94 ASP A C 1
ATOM 691 O O . ASP A 1 94 ? 16.922 -9.828 -13.293 1.00 54.91 94 ASP A O 1
ATOM 695 N N . ARG A 1 95 ? 17.787 -11.812 -12.738 1.00 57.41 95 ARG A N 1
ATOM 696 C CA . ARG A 1 95 ? 16.559 -12.326 -12.110 1.00 57.41 95 ARG A CA 1
ATOM 697 C C . ARG A 1 95 ? 16.225 -11.618 -10.803 1.00 57.41 95 ARG A C 1
ATOM 699 O O . ARG A 1 95 ? 15.055 -11.322 -10.586 1.00 57.41 95 ARG A O 1
ATOM 706 N N . GLU A 1 96 ? 17.219 -11.348 -9.963 1.00 51.94 96 GLU A N 1
ATOM 707 C CA . GLU A 1 96 ? 17.026 -10.661 -8.678 1.00 51.94 96 GLU A CA 1
ATOM 708 C C . GLU A 1 96 ? 16.555 -9.216 -8.922 1.00 51.94 96 GLU A C 1
ATOM 710 O O . GLU A 1 96 ? 15.472 -8.834 -8.487 1.00 51.94 96 GLU A O 1
ATOM 715 N N . VAL A 1 97 ? 17.245 -8.485 -9.809 1.00 51.69 97 VAL A N 1
ATOM 716 C CA . VAL A 1 97 ? 16.848 -7.129 -10.236 1.00 51.69 97 VAL A CA 1
ATOM 717 C C . VAL A 1 97 ? 15.504 -7.121 -10.976 1.00 51.69 97 VAL A C 1
ATOM 719 O O . VAL A 1 97 ? 14.692 -6.221 -10.787 1.00 51.69 97 VAL A O 1
ATOM 722 N N . SER A 1 98 ? 15.224 -8.117 -11.817 1.00 52.06 98 SER A N 1
ATOM 723 C CA . SER A 1 98 ? 13.959 -8.200 -12.554 1.00 52.06 98 SER A CA 1
ATOM 724 C C . SER A 1 98 ? 12.771 -8.539 -11.656 1.00 52.06 98 SER A C 1
ATOM 726 O O . SER A 1 98 ? 11.649 -8.159 -11.983 1.00 52.06 98 SER A O 1
ATOM 728 N N . THR A 1 99 ? 13.001 -9.233 -10.543 1.00 52.09 99 THR A N 1
ATOM 729 C CA . THR A 1 99 ? 11.964 -9.510 -9.544 1.00 52.09 99 THR A CA 1
ATOM 730 C C . THR A 1 99 ? 11.600 -8.227 -8.802 1.00 52.09 99 THR A C 1
ATOM 732 O O . THR A 1 99 ? 10.419 -7.898 -8.715 1.00 52.09 99 THR A O 1
ATOM 735 N N . ASP A 1 100 ? 12.593 -7.433 -8.401 1.00 51.12 100 ASP A N 1
ATOM 736 C CA . ASP A 1 100 ? 12.370 -6.162 -7.701 1.00 51.12 100 ASP A CA 1
ATOM 737 C C . ASP A 1 100 ? 11.759 -5.077 -8.615 1.00 51.12 100 ASP A C 1
ATOM 739 O O . ASP A 1 100 ? 10.871 -4.321 -8.206 1.00 51.12 100 ASP A O 1
ATOM 743 N N . VAL A 1 101 ? 12.170 -5.030 -9.889 1.00 54.81 101 VAL A N 1
ATOM 744 C CA . VAL A 1 101 ? 11.760 -3.991 -10.855 1.00 54.81 101 VAL A CA 1
ATOM 745 C C . VAL A 1 101 ? 10.377 -4.234 -11.474 1.00 54.81 101 VAL A C 1
ATOM 747 O O . VAL A 1 101 ? 9.722 -3.274 -11.879 1.00 54.81 101 VAL A O 1
ATOM 750 N N . GLN A 1 102 ? 9.891 -5.476 -11.569 1.00 62.34 102 GLN A N 1
ATOM 751 C CA . GLN A 1 102 ? 8.696 -5.783 -12.377 1.00 62.34 102 GLN A CA 1
ATOM 752 C C . GLN A 1 102 ? 7.416 -6.065 -11.589 1.00 62.34 102 GLN A C 1
ATOM 754 O O . GLN A 1 102 ? 6.362 -6.260 -12.206 1.00 62.34 102 GLN A O 1
ATOM 759 N N . CYS A 1 103 ? 7.475 -6.092 -10.259 1.00 69.69 103 CYS A N 1
ATOM 760 C CA . CYS A 1 103 ? 6.285 -6.320 -9.449 1.00 69.69 103 CYS A CA 1
ATOM 761 C C . CYS A 1 103 ? 5.331 -5.126 -9.562 1.00 69.69 103 CYS A C 1
ATOM 763 O O . CYS A 1 103 ? 5.491 -4.098 -8.915 1.00 69.69 103 CYS A O 1
ATOM 765 N N . THR A 1 104 ? 4.315 -5.276 -10.410 1.00 84.75 104 THR A N 1
ATOM 766 C CA . THR A 1 104 ? 3.258 -4.273 -10.617 1.00 84.75 104 THR A CA 1
ATOM 767 C C . THR A 1 104 ? 1.928 -4.694 -10.007 1.00 84.75 104 THR A C 1
ATOM 769 O O . THR A 1 104 ? 0.977 -3.916 -10.045 1.00 84.75 104 THR A O 1
ATOM 772 N N . VAL A 1 105 ? 1.855 -5.902 -9.438 1.00 89.62 105 VAL A N 1
ATOM 773 C CA . VAL A 1 105 ? 0.669 -6.473 -8.793 1.00 89.62 105 VAL A CA 1
ATOM 774 C C . VAL A 1 105 ? 1.068 -7.103 -7.466 1.00 89.62 105 VAL A C 1
ATOM 776 O O . VAL A 1 105 ? 1.983 -7.926 -7.418 1.00 89.62 105 VAL A O 1
ATOM 779 N N . PHE A 1 106 ? 0.344 -6.740 -6.411 1.00 91.94 106 PHE A N 1
ATOM 780 C CA . PHE A 1 106 ? 0.571 -7.201 -5.048 1.00 91.94 106 PHE A CA 1
ATOM 781 C C . PHE A 1 106 ? -0.704 -7.800 -4.457 1.00 91.94 106 PHE A C 1
ATOM 783 O O . PHE A 1 106 ? -1.812 -7.324 -4.703 1.00 91.94 106 PHE A O 1
ATOM 790 N N . GLN A 1 107 ? -0.536 -8.846 -3.663 1.00 93.38 107 GLN A N 1
ATOM 791 C CA . GLN A 1 107 ? -1.528 -9.401 -2.763 1.00 93.38 107 GLN A CA 1
ATOM 792 C C . GLN A 1 107 ? -1.339 -8.761 -1.396 1.00 93.38 107 GLN A C 1
ATOM 794 O O . GLN A 1 107 ? -0.250 -8.814 -0.837 1.00 93.38 107 GLN A O 1
ATOM 799 N N . ILE A 1 108 ? -2.398 -8.162 -0.867 1.00 93.19 108 ILE A N 1
ATOM 800 C CA . ILE A 1 108 ? -2.432 -7.567 0.464 1.00 93.19 108 ILE A CA 1
ATOM 801 C C . ILE A 1 108 ? -3.391 -8.392 1.303 1.00 93.19 108 ILE A C 1
ATOM 803 O O . ILE A 1 108 ? -4.566 -8.532 0.954 1.00 93.19 108 ILE A O 1
ATOM 807 N N . HIS A 1 109 ? -2.875 -8.954 2.386 1.00 92.44 109 HIS A N 1
ATOM 808 C CA . HIS A 1 109 ? -3.668 -9.690 3.358 1.00 92.44 109 HIS A CA 1
ATOM 809 C C . HIS A 1 109 ? -4.062 -8.730 4.470 1.00 92.44 109 HIS A C 1
ATOM 811 O O . HIS A 1 109 ? -3.216 -7.980 4.958 1.00 92.44 109 HIS A O 1
ATOM 817 N N . THR A 1 110 ? -5.326 -8.748 4.876 1.00 90.62 110 THR A N 1
ATOM 818 C CA . THR A 1 110 ? -5.800 -7.952 6.010 1.00 90.62 110 THR A CA 1
ATOM 819 C C . THR A 1 110 ? -5.688 -8.743 7.313 1.00 90.62 110 THR A C 1
ATOM 821 O O . THR A 1 110 ? -5.734 -9.977 7.287 1.00 90.62 110 THR A O 1
ATOM 824 N N . PRO A 1 111 ? -5.632 -8.070 8.479 1.00 85.25 111 PRO A N 1
ATOM 825 C CA . PRO A 1 111 ? -5.734 -8.753 9.771 1.00 85.25 111 PRO A CA 1
ATOM 826 C C . PRO A 1 111 ? -7.045 -9.541 9.939 1.00 85.25 111 PRO A C 1
ATOM 828 O O . PRO A 1 111 ? -7.108 -10.486 10.719 1.00 85.25 111 PRO A O 1
ATOM 831 N N . GLY A 1 112 ? -8.093 -9.167 9.194 1.00 81.50 112 GLY A N 1
ATOM 832 C CA . GLY A 1 112 ? -9.374 -9.877 9.147 1.00 81.50 112 GLY A CA 1
ATOM 833 C C . GLY A 1 112 ? -9.369 -11.139 8.276 1.00 81.50 112 GLY A C 1
ATOM 834 O O . GLY A 1 112 ? -10.382 -11.832 8.216 1.00 81.50 112 GLY A O 1
ATOM 835 N N . GLY A 1 113 ? -8.255 -11.447 7.601 1.00 82.88 113 GLY A N 1
ATOM 836 C CA . GLY A 1 113 ? -8.104 -12.620 6.737 1.00 82.88 113 GLY A CA 1
ATOM 837 C C . GLY A 1 113 ? -8.594 -12.427 5.299 1.00 82.88 113 GLY A C 1
ATOM 838 O O . GLY A 1 113 ? -8.591 -13.381 4.521 1.00 82.88 113 GLY A O 1
ATOM 839 N N . GLU A 1 114 ? -9.003 -11.216 4.921 1.00 91.06 114 GLU A N 1
ATOM 840 C CA . GLU A 1 114 ? -9.342 -10.894 3.534 1.00 91.06 114 GLU A CA 1
ATOM 841 C C . GLU A 1 114 ? -8.067 -10.740 2.699 1.00 91.06 114 GLU A C 1
ATOM 843 O O . GLU A 1 114 ? -7.028 -10.306 3.198 1.00 91.06 114 GLU A O 1
ATOM 848 N N . VAL A 1 115 ? -8.152 -11.059 1.406 1.00 93.81 115 VAL A N 1
ATOM 849 C CA . VAL A 1 115 ? -7.020 -10.965 0.479 1.00 93.81 115 VAL A CA 1
ATOM 850 C C . VAL A 1 115 ? -7.410 -10.1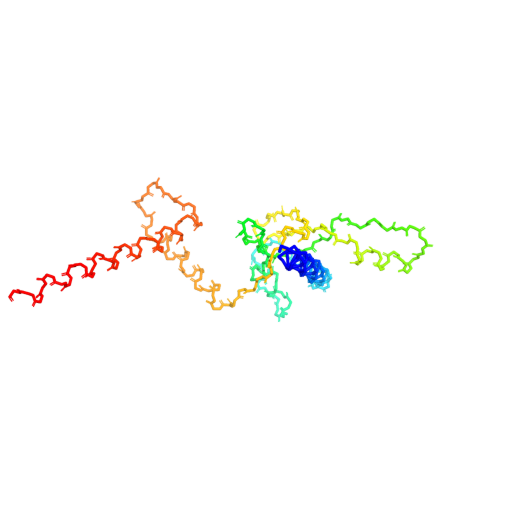17 -0.721 1.00 93.81 115 VAL A C 1
ATOM 852 O O . VAL A 1 115 ? -8.346 -10.440 -1.454 1.00 93.81 115 VAL A O 1
ATOM 855 N N . PHE A 1 116 ? -6.652 -9.050 -0.951 1.00 94.25 116 PHE A N 1
ATOM 856 C CA . PHE A 1 116 ? -6.842 -8.128 -2.065 1.00 94.25 116 PHE A CA 1
ATOM 857 C C . PHE A 1 116 ? -5.686 -8.263 -3.047 1.00 94.25 116 PHE A C 1
ATOM 859 O O . PHE A 1 116 ? -4.535 -8.115 -2.661 1.00 94.25 116 PHE A O 1
ATOM 866 N N . THR A 1 117 ? -5.975 -8.515 -4.325 1.00 94.69 117 THR A N 1
ATOM 867 C CA . THR A 1 117 ? -4.958 -8.490 -5.389 1.00 94.69 117 THR A CA 1
ATOM 868 C C . THR A 1 117 ? -5.073 -7.176 -6.146 1.00 94.69 117 THR A C 1
ATOM 870 O O . THR A 1 117 ? -6.049 -6.962 -6.863 1.00 94.69 117 THR A O 1
ATOM 873 N N . LEU A 1 118 ? -4.096 -6.292 -5.966 1.00 93.31 118 LEU A N 1
ATOM 874 C CA . LEU A 1 118 ? -4.133 -4.922 -6.464 1.00 93.31 118 LEU A CA 1
ATOM 875 C C . LEU A 1 118 ? -2.934 -4.639 -7.366 1.00 93.31 118 LEU A C 1
ATOM 877 O O . LEU A 1 118 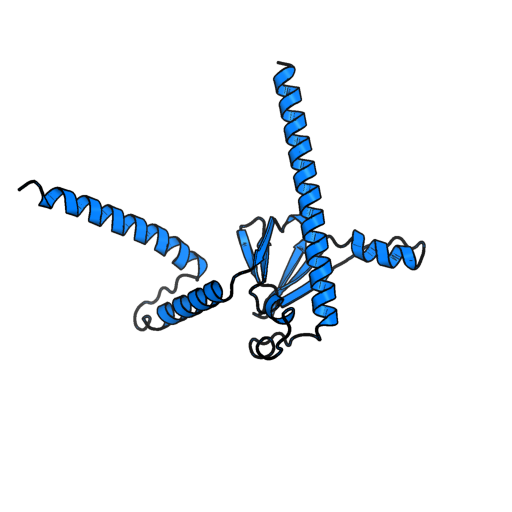? -1.792 -4.884 -6.966 1.00 93.31 118 LEU A O 1
ATOM 881 N N . PRO A 1 119 ? -3.152 -4.077 -8.563 1.00 92.81 119 PRO A N 1
ATOM 882 C CA . PRO A 1 119 ? -2.065 -3.477 -9.305 1.00 92.81 119 PRO A CA 1
ATOM 883 C C . PRO A 1 119 ? -1.644 -2.147 -8.656 1.00 92.81 119 PRO A C 1
ATOM 885 O O . PRO A 1 119 ? -2.473 -1.430 -8.097 1.00 92.81 119 PRO A O 1
ATOM 888 N N . VAL A 1 120 ? -0.369 -1.773 -8.775 1.00 90.88 120 VAL A N 1
ATOM 889 C CA . VAL A 1 120 ? 0.198 -0.559 -8.150 1.00 90.88 120 VAL A CA 1
ATOM 890 C C . VAL A 1 120 ? -0.564 0.702 -8.550 1.00 90.88 120 VAL A C 1
ATOM 892 O O . VAL A 1 120 ? -0.811 1.566 -7.716 1.00 90.88 120 VAL A O 1
ATOM 895 N N . HIS A 1 121 ? -1.002 0.793 -9.809 1.00 90.12 121 HIS A N 1
ATOM 896 C CA . HIS A 1 121 ? -1.760 1.950 -10.278 1.00 90.12 121 HIS A CA 1
ATOM 897 C C . HIS A 1 121 ? -3.111 2.108 -9.577 1.00 90.12 121 HIS A C 1
ATOM 899 O O . HIS A 1 121 ? -3.667 3.191 -9.659 1.00 90.12 121 HIS A O 1
ATOM 905 N N . GLU A 1 122 ? -3.670 1.091 -8.921 1.00 94.19 122 GLU A N 1
ATOM 906 C CA . GLU A 1 122 ? -4.904 1.229 -8.134 1.00 94.19 122 GLU A CA 1
ATOM 907 C C . GLU A 1 122 ? -4.660 1.797 -6.731 1.00 94.19 122 GLU A C 1
ATOM 909 O O . GLU A 1 122 ? -5.616 2.182 -6.061 1.00 94.19 122 GLU A O 1
ATOM 914 N N . ILE A 1 123 ? -3.406 1.898 -6.287 1.00 94.56 123 ILE A N 1
ATOM 915 C CA . ILE A 1 123 ? -3.039 2.377 -4.954 1.00 94.56 123 ILE A CA 1
ATOM 916 C C . ILE A 1 123 ? -2.622 3.848 -5.036 1.00 94.56 123 ILE A C 1
ATOM 918 O O . ILE A 1 123 ? -1.627 4.214 -5.660 1.00 94.56 123 ILE A O 1
ATOM 922 N N . VAL A 1 124 ? -3.387 4.715 -4.375 1.00 94.44 124 VAL A N 1
ATOM 923 C CA . VAL A 1 124 ? -3.202 6.176 -4.443 1.00 94.44 124 VAL A CA 1
ATOM 924 C C . VAL A 1 124 ? -2.533 6.759 -3.204 1.00 94.44 124 VAL A C 1
ATOM 926 O O . VAL A 1 124 ? -2.026 7.875 -3.260 1.00 94.44 124 VAL A O 1
ATOM 929 N N . ALA A 1 125 ? -2.518 6.024 -2.091 1.00 92.94 125 ALA A N 1
ATOM 930 C CA . ALA A 1 125 ? -1.822 6.420 -0.873 1.00 92.94 125 ALA A CA 1
ATOM 931 C C . ALA A 1 125 ? -1.432 5.197 -0.037 1.00 92.94 125 ALA A C 1
ATOM 933 O O . ALA A 1 125 ? -2.086 4.155 -0.091 1.00 92.94 125 ALA A O 1
ATOM 934 N N . VAL A 1 126 ? -0.401 5.368 0.785 1.00 92.25 126 VAL A N 1
ATOM 935 C CA . VAL A 1 126 ? -0.106 4.501 1.928 1.00 92.25 126 VAL A CA 1
ATOM 936 C C . VAL A 1 126 ? -0.378 5.323 3.180 1.00 92.25 126 VAL A C 1
ATOM 938 O O . VAL A 1 126 ? 0.046 6.475 3.274 1.00 92.25 126 VAL A O 1
ATOM 941 N N . HIS A 1 127 ? -1.134 4.760 4.112 1.00 90.88 127 HIS A N 1
ATOM 942 C CA . HIS A 1 127 ? -1.629 5.451 5.292 1.00 90.88 127 HIS A CA 1
ATOM 943 C C . HIS A 1 127 ? -1.237 4.685 6.553 1.00 90.88 127 HIS A C 1
ATOM 945 O O . HIS A 1 127 ? -1.514 3.492 6.662 1.00 90.88 127 HIS A O 1
ATOM 951 N N . SER A 1 128 ? -0.630 5.383 7.512 1.00 88.38 128 SER A N 1
ATOM 952 C CA . SER A 1 128 ? -0.384 4.888 8.863 1.00 88.38 128 SER A CA 1
ATOM 953 C C . SER A 1 128 ? -1.340 5.558 9.849 1.00 88.38 128 SER A C 1
ATOM 955 O O . SER A 1 128 ? -1.533 6.773 9.818 1.00 88.38 128 SER A O 1
ATOM 957 N N . LEU A 1 129 ? -1.951 4.767 10.727 1.00 81.12 129 LEU A N 1
ATOM 958 C CA . LEU A 1 129 ? -2.690 5.281 11.877 1.00 81.12 129 LEU A CA 1
ATOM 959 C C . LEU A 1 129 ? -1.758 5.361 13.085 1.00 81.12 129 LEU A C 1
ATOM 961 O O . LEU A 1 129 ? -0.954 4.459 13.315 1.00 81.12 129 LEU A O 1
ATOM 965 N N . SER A 1 130 ? -1.889 6.427 13.8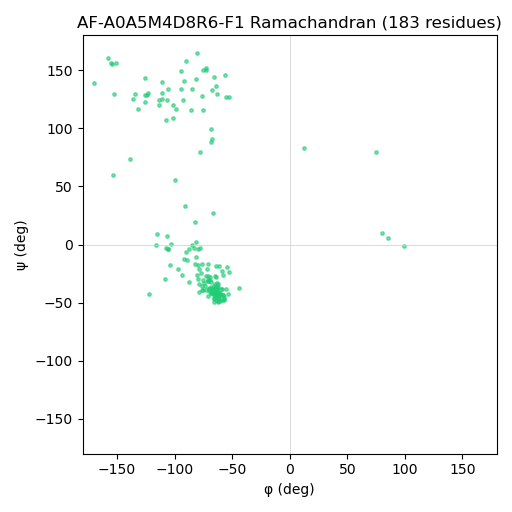74 1.00 75.44 130 SER A N 1
ATOM 966 C CA . SER A 1 130 ? -1.264 6.474 15.193 1.00 75.44 130 SER A CA 1
ATOM 967 C C . SER A 1 130 ? -2.009 5.561 16.163 1.00 75.44 130 SER A C 1
ATOM 969 O O . SER A 1 130 ? -3.219 5.363 16.047 1.00 75.44 130 SER A O 1
ATOM 971 N N . GLU A 1 131 ? -1.294 5.054 17.163 1.00 69.12 131 GLU A N 1
ATOM 972 C CA . GLU A 1 131 ? -1.867 4.226 18.227 1.00 69.12 131 GLU A CA 1
AT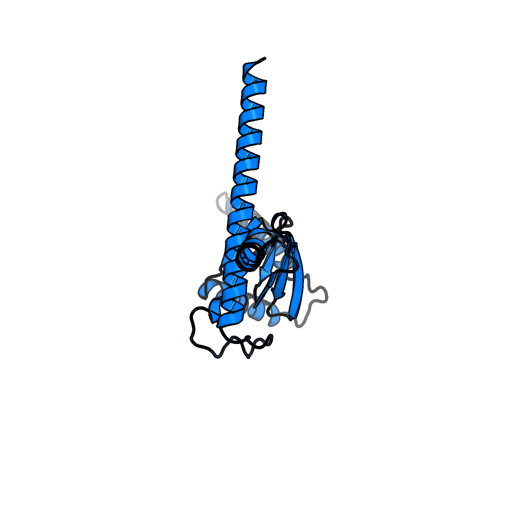OM 973 C C . GLU A 1 131 ? -3.053 4.905 18.927 1.00 69.12 131 GLU A C 1
ATOM 975 O O . GLU A 1 131 ? -4.100 4.299 19.129 1.00 69.12 131 GLU A O 1
ATOM 980 N N . GLU A 1 132 ? -2.931 6.202 19.213 1.00 67.19 132 GLU A N 1
ATOM 981 C CA . GLU A 1 132 ? -4.005 6.983 19.831 1.00 67.19 132 GLU A CA 1
ATOM 982 C C . GLU A 1 132 ? -5.258 7.063 18.943 1.00 67.19 132 GLU A C 1
ATOM 984 O O . GLU A 1 132 ? -6.377 7.082 19.453 1.00 67.19 132 GLU A O 1
ATOM 989 N N . LEU A 1 133 ? -5.102 7.091 17.616 1.00 69.00 133 LEU A N 1
ATOM 990 C CA . LEU A 1 133 ? -6.236 7.111 16.694 1.00 69.00 133 LEU A CA 1
ATOM 991 C C . LEU A 1 133 ? -6.904 5.736 16.597 1.00 69.00 133 LEU A C 1
ATOM 993 O O . LEU A 1 133 ? -8.131 5.673 16.579 1.00 69.00 133 LEU A O 1
ATOM 997 N N . VAL A 1 134 ? -6.120 4.653 16.593 1.00 68.56 134 VAL A N 1
ATOM 998 C CA . VAL A 1 134 ? -6.653 3.281 16.659 1.00 68.56 134 VAL A CA 1
ATOM 999 C C . VAL A 1 134 ? -7.439 3.080 17.948 1.00 68.56 134 VAL A C 1
ATOM 1001 O O . VAL A 1 134 ? -8.596 2.674 17.890 1.00 68.56 134 VAL A O 1
ATOM 1004 N N . ARG A 1 135 ? -6.873 3.475 19.093 1.00 70.12 135 ARG A N 1
ATOM 1005 C CA . ARG A 1 135 ? -7.543 3.385 20.394 1.00 70.12 135 ARG A CA 1
ATOM 1006 C C . ARG A 1 135 ? -8.871 4.142 20.406 1.00 70.12 135 ARG A C 1
ATOM 1008 O O . ARG A 1 135 ? -9.885 3.596 20.823 1.00 70.12 135 ARG A O 1
ATOM 1015 N N . ARG A 1 136 ? -8.906 5.367 19.871 1.00 69.56 136 ARG A N 1
ATOM 1016 C CA . ARG A 1 136 ? -10.159 6.134 19.743 1.00 69.56 136 ARG A CA 1
ATOM 1017 C C . ARG A 1 136 ? -11.171 5.470 18.812 1.00 69.56 136 ARG A C 1
ATOM 1019 O O . ARG A 1 136 ? -12.369 5.560 19.066 1.00 69.56 136 ARG A O 1
ATOM 1026 N N . MET A 1 137 ? -10.720 4.830 17.733 1.00 65.94 137 MET A N 1
ATOM 1027 C CA . MET A 1 137 ? -11.601 4.086 16.826 1.00 65.94 137 MET A CA 1
ATOM 1028 C C . MET A 1 137 ? -12.192 2.844 17.502 1.00 65.94 137 MET A C 1
ATOM 1030 O O . MET A 1 137 ? -13.384 2.585 17.345 1.00 65.94 137 MET A O 1
ATOM 1034 N N . GLU A 1 138 ? -11.396 2.111 18.280 1.00 70.31 138 GLU A N 1
ATOM 1035 C CA . GLU A 1 138 ? -11.858 0.971 19.079 1.00 70.31 138 GLU A CA 1
ATOM 1036 C C . GLU A 1 138 ? -12.854 1.410 20.157 1.00 70.31 138 GL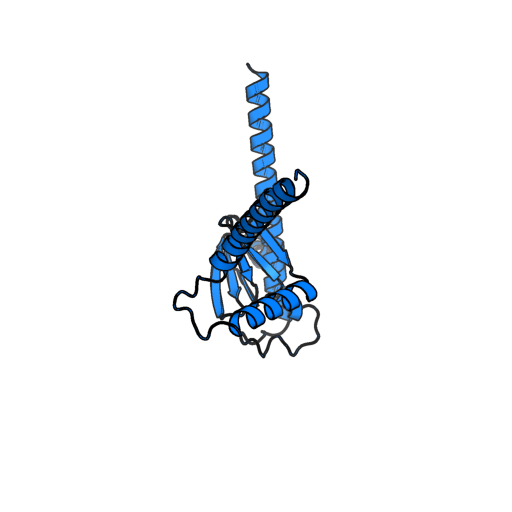U A C 1
ATOM 1038 O O . GLU A 1 138 ? -13.939 0.835 20.255 1.00 70.31 138 GLU A O 1
ATOM 1043 N N . GLU A 1 139 ? -12.536 2.471 20.905 1.00 71.12 139 GLU A N 1
ATOM 1044 C CA . GLU A 1 139 ? -13.418 3.065 21.917 1.00 71.12 139 GLU A CA 1
ATOM 1045 C C . GLU A 1 139 ? -14.757 3.509 21.297 1.00 71.12 139 GLU A C 1
ATOM 1047 O O . GLU A 1 139 ? -15.821 3.204 21.837 1.00 71.12 139 GLU A O 1
ATOM 1052 N N . ALA A 1 140 ? -14.734 4.153 20.125 1.00 67.62 140 ALA A N 1
ATOM 1053 C CA . ALA A 1 140 ? -15.944 4.561 19.408 1.00 67.62 140 ALA A CA 1
ATOM 1054 C C . ALA A 1 140 ? -16.758 3.364 18.878 1.00 67.62 140 ALA A C 1
ATOM 1056 O O . ALA A 1 140 ? -17.989 3.379 18.938 1.00 67.62 140 ALA A O 1
ATOM 1057 N N . SER A 1 141 ? -16.090 2.313 18.391 1.00 61.00 141 SER A N 1
ATOM 1058 C CA . SER A 1 141 ? -16.747 1.082 17.934 1.00 61.00 141 SER A CA 1
ATOM 1059 C C . SER A 1 141 ? -17.404 0.321 19.086 1.00 61.00 141 SER A C 1
ATOM 1061 O O . SER A 1 141 ? -18.479 -0.247 18.907 1.00 61.00 141 SER A O 1
ATOM 1063 N N . GLN A 1 142 ? -16.773 0.299 20.261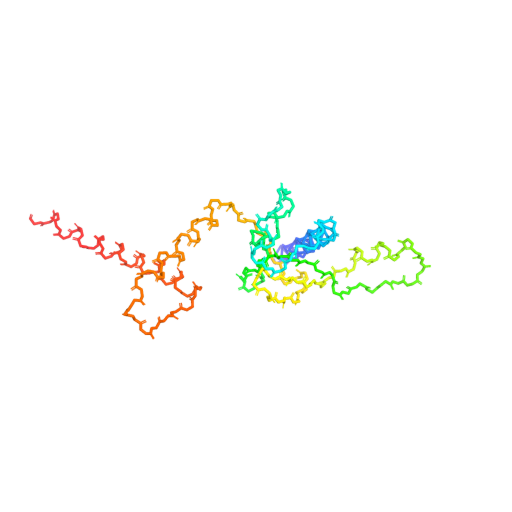 1.00 63.19 142 GLN A N 1
ATOM 1064 C CA . GLN A 1 142 ? -17.320 -0.339 21.459 1.00 63.19 142 GLN A CA 1
ATOM 1065 C C . GLN A 1 142 ? -18.473 0.476 22.054 1.00 63.19 142 GLN A C 1
ATOM 1067 O O . GLN A 1 142 ? -19.487 -0.102 22.446 1.00 63.19 142 GLN A O 1
ATOM 1072 N N . ALA A 1 143 ? -18.368 1.808 22.051 1.00 60.22 143 ALA A N 1
ATOM 1073 C CA . ALA A 1 143 ? -19.441 2.696 22.493 1.00 60.22 143 ALA A CA 1
ATOM 1074 C C . ALA A 1 143 ? -20.707 2.556 21.627 1.00 60.22 143 ALA A C 1
ATOM 1076 O O . ALA A 1 143 ? -21.812 2.559 22.161 1.00 60.22 143 ALA A O 1
ATOM 1077 N N . GLY A 1 144 ? -20.560 2.344 20.314 1.00 51.06 144 GLY A N 1
ATOM 1078 C CA . GLY A 1 144 ? -21.687 2.082 19.411 1.00 51.06 144 GLY A CA 1
ATOM 1079 C C . GLY A 1 144 ? -22.346 0.704 19.577 1.00 51.06 144 GLY A C 1
ATOM 1080 O O . GLY A 1 144 ? -23.463 0.513 19.115 1.00 51.06 144 GLY A O 1
ATOM 1081 N N . HIS A 1 145 ? -21.690 -0.258 20.236 1.00 47.31 145 HIS A N 1
ATOM 1082 C CA . HIS A 1 145 ? -22.237 -1.601 20.491 1.00 47.31 145 HIS A CA 1
ATOM 1083 C C . HIS A 1 145 ? -22.975 -1.728 21.831 1.00 47.31 145 HIS A C 1
ATOM 1085 O O . HIS A 1 145 ? -23.663 -2.724 22.049 1.00 47.31 145 HIS A O 1
ATOM 1091 N N . MET A 1 146 ? -22.849 -0.751 22.736 1.00 44.97 146 MET A N 1
ATOM 1092 C CA . MET A 1 146 ? -23.507 -0.800 24.048 1.00 44.97 146 MET A CA 1
ATOM 1093 C C . MET A 1 146 ? -24.908 -0.174 24.084 1.00 44.97 146 MET A C 1
ATOM 1095 O O . MET A 1 146 ? -25.588 -0.330 25.095 1.00 44.97 146 MET A O 1
ATOM 1099 N N . ASP A 1 147 ? -25.368 0.461 23.000 1.00 44.19 147 ASP A N 1
ATOM 1100 C CA . ASP A 1 147 ? -26.694 1.104 22.948 1.00 44.19 147 ASP A CA 1
ATOM 1101 C C . ASP A 1 147 ? -27.740 0.331 22.114 1.00 44.19 147 ASP A C 1
ATOM 1103 O O . ASP A 1 147 ? -28.916 0.683 22.083 1.00 44.19 147 ASP A O 1
ATOM 1107 N N . ASP A 1 148 ? -27.361 -0.778 21.467 1.00 42.38 148 ASP A N 1
ATOM 1108 C CA . ASP A 1 148 ? -28.213 -1.426 20.458 1.00 42.38 148 ASP A CA 1
ATOM 1109 C C . ASP A 1 148 ? -28.982 -2.645 20.990 1.00 42.38 148 ASP A C 1
ATOM 1111 O O . ASP A 1 148 ? -28.917 -3.759 20.468 1.00 42.38 148 ASP A O 1
ATOM 1115 N N . SER A 1 149 ? -29.750 -2.430 22.063 1.00 44.12 149 SER A N 1
ATOM 1116 C CA . SER A 1 149 ? -30.818 -3.373 22.426 1.00 44.12 149 SER A CA 1
ATOM 1117 C C . SER A 1 149 ? -32.152 -3.072 21.734 1.00 44.12 149 SER A C 1
ATOM 1119 O O . SER A 1 149 ? -33.076 -3.873 21.883 1.00 44.12 149 SER A O 1
ATOM 1121 N N . GLN A 1 150 ? -32.283 -1.984 20.956 1.00 41.81 150 GLN A N 1
ATOM 1122 C CA . GLN A 1 150 ? -33.543 -1.639 20.280 1.00 41.81 150 GLN A CA 1
ATOM 1123 C C . GLN A 1 150 ? -33.400 -0.799 18.989 1.00 41.81 150 GLN A C 1
ATOM 1125 O O . GLN A 1 150 ? -34.041 0.239 18.902 1.00 41.81 150 GLN A O 1
ATOM 1130 N N . THR A 1 151 ? -32.707 -1.244 17.931 1.00 41.44 151 THR A N 1
ATOM 1131 C CA . THR A 1 151 ? -33.068 -0.809 16.556 1.00 41.44 151 THR A CA 1
ATOM 1132 C C . THR A 1 151 ? -32.683 -1.825 15.463 1.00 41.44 151 THR A C 1
ATOM 1134 O O . THR A 1 151 ? -31.541 -2.259 15.411 1.00 41.44 151 THR A O 1
ATOM 1137 N N . PRO A 1 152 ? -33.593 -2.218 14.544 1.00 43.97 152 PRO A N 1
ATOM 1138 C CA . PRO A 1 152 ? -33.347 -3.278 13.561 1.00 43.97 152 PRO A CA 1
ATOM 1139 C C . PRO A 1 152 ? -32.770 -2.795 12.213 1.00 43.97 152 PRO A C 1
ATOM 1141 O O . PRO A 1 152 ? -33.055 -3.410 11.193 1.00 43.97 152 PRO A O 1
ATOM 1144 N N . ASP A 1 153 ? -31.951 -1.741 12.180 1.00 49.28 153 ASP A N 1
ATOM 1145 C CA . ASP A 1 153 ? -31.267 -1.295 10.950 1.00 49.28 153 ASP A CA 1
ATOM 1146 C C . ASP A 1 153 ? -29.812 -0.898 11.252 1.00 49.28 153 ASP A C 1
ATOM 1148 O O . ASP A 1 153 ? -29.434 0.275 11.290 1.00 49.28 153 ASP A O 1
ATOM 1152 N N . ALA A 1 154 ? -28.973 -1.911 11.480 1.00 52.91 154 ALA A N 1
ATOM 1153 C CA . ALA A 1 154 ? -27.531 -1.751 11.619 1.00 52.91 154 ALA A CA 1
ATOM 1154 C C . ALA A 1 154 ? -26.925 -1.323 10.271 1.00 52.91 154 ALA A C 1
ATOM 1156 O O . ALA A 1 154 ? -26.579 -2.148 9.421 1.00 52.91 154 ALA A O 1
ATOM 1157 N N . MET A 1 155 ? -26.821 -0.011 10.050 1.00 47.44 155 MET A N 1
ATOM 1158 C CA . MET A 1 155 ? -26.146 0.522 8.870 1.00 47.44 155 MET A CA 1
ATOM 1159 C C . MET A 1 155 ? -24.649 0.157 8.904 1.00 47.44 155 MET A C 1
ATOM 1161 O O . MET A 1 155 ? -24.010 0.292 9.949 1.00 47.44 155 MET A O 1
ATOM 1165 N N . PRO A 1 156 ? -24.053 -0.277 7.774 1.00 59.34 156 PRO A N 1
ATOM 1166 C CA . PRO A 1 156 ? -22.641 -0.647 7.718 1.00 59.34 156 PRO A CA 1
ATOM 1167 C C . PRO A 1 156 ? -21.718 0.484 8.190 1.00 59.34 156 PRO A C 1
ATOM 1169 O O . PRO A 1 156 ? -21.969 1.658 7.916 1.00 59.34 156 PRO A O 1
ATOM 1172 N N . PHE A 1 157 ? -20.607 0.110 8.829 1.00 52.78 157 PHE A N 1
ATOM 1173 C CA . PHE A 1 157 ? -19.622 0.979 9.494 1.00 52.78 157 PHE A CA 1
ATOM 1174 C C . PHE A 1 157 ? -19.211 2.240 8.702 1.00 52.78 157 PHE A C 1
ATOM 1176 O O . PHE A 1 157 ? -19.074 3.319 9.274 1.00 52.78 157 PHE A O 1
ATOM 1183 N N . GLY A 1 158 ? -19.080 2.146 7.374 1.00 47.91 158 GLY A N 1
ATOM 1184 C CA . GLY A 1 158 ? -18.746 3.301 6.529 1.00 47.91 158 GLY A CA 1
ATOM 1185 C C . GLY A 1 158 ? -19.903 4.283 6.307 1.00 47.91 158 GLY A C 1
ATOM 1186 O O . GLY A 1 158 ? -19.679 5.483 6.163 1.00 47.91 158 GLY A O 1
ATOM 1187 N N . PHE A 1 159 ? -21.142 3.791 6.306 1.00 54.16 159 PHE A N 1
ATOM 1188 C CA . PHE A 1 159 ? -22.334 4.608 6.096 1.00 54.16 159 PHE A CA 1
ATOM 1189 C C . PHE A 1 159 ? -22.711 5.357 7.376 1.00 54.16 159 PHE A C 1
ATOM 1191 O O . PHE A 1 159 ? -22.976 6.553 7.316 1.00 54.16 159 PHE A O 1
ATOM 1198 N N . ALA A 1 160 ? -22.613 4.692 8.534 1.00 56.41 160 ALA A N 1
ATOM 1199 C CA . ALA A 1 160 ? -22.866 5.302 9.838 1.00 56.41 160 ALA A CA 1
ATOM 1200 C C . ALA A 1 160 ? -21.938 6.502 10.096 1.00 56.41 160 ALA A C 1
ATOM 1202 O O . ALA A 1 160 ? -22.418 7.589 10.413 1.00 56.41 160 ALA A O 1
ATOM 1203 N N . ALA A 1 161 ? -20.628 6.354 9.857 1.00 57.97 161 ALA A N 1
ATOM 1204 C CA . ALA A 1 161 ? -19.659 7.439 10.030 1.00 57.97 161 ALA A CA 1
ATOM 1205 C C . ALA A 1 161 ? -19.942 8.648 9.115 1.00 57.97 161 ALA A C 1
ATOM 1207 O O . ALA A 1 161 ? -19.879 9.794 9.564 1.00 57.97 161 ALA A O 1
ATOM 1208 N N . PHE A 1 162 ? -20.305 8.401 7.850 1.00 52.62 162 PHE A N 1
ATOM 1209 C CA . PHE A 1 162 ? -20.643 9.461 6.896 1.00 52.62 162 PHE A CA 1
ATOM 1210 C C . PHE A 1 162 ? -21.950 10.174 7.274 1.00 52.62 162 PHE A C 1
ATOM 1212 O O . PHE A 1 162 ? -22.029 11.404 7.236 1.00 52.62 162 PHE A O 1
ATOM 1219 N N . THR A 1 163 ? -22.968 9.422 7.702 1.00 58.16 163 THR A N 1
ATOM 1220 C CA . THR A 1 163 ? -24.246 10.000 8.136 1.00 58.16 163 THR A CA 1
ATOM 1221 C C . THR A 1 163 ? -24.139 10.736 9.468 1.00 58.16 163 THR A C 1
ATOM 1223 O O . THR A 1 163 ? -24.831 11.732 9.644 1.00 58.16 163 THR A O 1
ATOM 1226 N N . SER A 1 164 ? -23.250 10.327 10.377 1.00 58.12 164 SER A N 1
ATOM 1227 C CA . SER A 1 164 ? -23.047 11.008 11.662 1.00 58.12 164 SER A CA 1
ATOM 1228 C C . SER A 1 164 ? -22.501 12.424 11.488 1.00 58.12 164 SER A C 1
ATOM 1230 O O . SER A 1 164 ? -22.973 13.336 12.159 1.00 58.12 164 SER A O 1
ATOM 1232 N N . LEU A 1 165 ? -21.575 12.638 10.547 1.00 63.97 165 LEU A N 1
ATOM 1233 C CA . LEU A 1 165 ? -21.077 13.978 10.206 1.00 63.97 165 LEU A CA 1
ATOM 1234 C C . LEU A 1 165 ? -22.176 14.853 9.588 1.00 63.97 165 LEU A C 1
ATOM 1236 O O . LEU A 1 165 ? -22.387 15.979 10.034 1.00 63.97 165 LEU A O 1
ATOM 1240 N N . ALA A 1 166 ? -22.930 14.311 8.629 1.00 60.22 166 ALA A N 1
ATOM 1241 C CA . ALA A 1 166 ? -24.031 15.032 7.989 1.00 60.22 166 ALA A CA 1
ATOM 1242 C C . ALA A 1 166 ? -25.187 15.350 8.963 1.00 60.22 166 ALA A C 1
ATOM 1244 O O . ALA A 1 166 ? -25.835 16.392 8.854 1.00 60.22 166 ALA A O 1
ATOM 1245 N N . ASN A 1 167 ? -25.447 14.468 9.930 1.00 64.31 167 ASN A N 1
ATOM 1246 C CA . ASN A 1 167 ? -26.461 14.677 10.961 1.00 64.31 167 ASN A CA 1
ATOM 1247 C C . ASN A 1 167 ? -25.987 15.668 12.033 1.00 64.31 167 ASN A C 1
ATOM 1249 O O . ASN A 1 167 ? -26.788 16.480 12.489 1.00 64.31 167 ASN A O 1
ATOM 1253 N N . ALA A 1 168 ? -24.699 15.658 12.389 1.00 66.50 168 ALA A N 1
ATOM 1254 C CA . ALA A 1 168 ? -24.115 16.617 13.326 1.00 66.50 168 ALA A CA 1
ATOM 1255 C C . ALA A 1 168 ? -24.115 18.052 12.772 1.00 66.50 168 ALA A C 1
ATOM 1257 O O . ALA A 1 168 ? -24.397 18.988 13.517 1.00 66.50 168 ALA A O 1
ATOM 1258 N N . GLU A 1 169 ? -23.864 18.241 11.471 1.00 65.00 169 GLU A N 1
ATOM 1259 C CA . GLU A 1 169 ? -23.984 19.560 10.830 1.00 65.00 169 GLU A CA 1
ATOM 1260 C C . GLU A 1 169 ? -25.429 20.068 10.825 1.00 65.00 169 GLU A C 1
ATOM 1262 O O . GLU A 1 169 ? -25.672 21.227 11.148 1.00 65.00 169 GLU A O 1
ATOM 1267 N N . ARG A 1 170 ? -26.407 19.198 10.537 1.00 65.75 170 ARG A N 1
ATOM 1268 C CA . ARG A 1 170 ? -27.833 19.564 10.594 1.00 65.75 170 ARG A CA 1
ATOM 1269 C C . ARG A 1 170 ? -28.309 19.893 12.005 1.00 65.75 170 ARG A C 1
ATOM 1271 O O . ARG A 1 170 ? -29.165 20.756 12.149 1.00 65.75 170 ARG A O 1
ATOM 1278 N N . ALA A 1 171 ? -27.790 19.205 13.022 1.00 64.38 171 ALA A N 1
ATOM 1279 C CA . ALA A 1 171 ? -28.119 19.487 14.416 1.00 64.38 171 ALA A CA 1
ATOM 1280 C C . ALA A 1 171 ? -27.602 20.870 14.838 1.00 64.38 171 ALA A C 1
ATOM 1282 O O . ALA A 1 171 ? -28.372 21.663 15.366 1.00 64.38 171 ALA A O 1
ATOM 1283 N N . ARG A 1 172 ? -26.351 21.203 14.494 1.00 67.31 172 ARG A N 1
ATOM 1284 C CA . ARG A 1 172 ? -25.767 22.528 14.769 1.00 67.31 172 ARG A CA 1
ATOM 1285 C C . ARG A 1 172 ? -26.510 23.658 14.065 1.00 67.31 172 ARG A C 1
ATOM 1287 O O . ARG A 1 172 ? -26.803 24.667 14.686 1.00 67.31 172 ARG A O 1
ATOM 1294 N N . HIS A 1 173 ? -26.884 23.454 12.804 1.00 61.84 173 HIS A N 1
ATOM 1295 C CA . HIS A 1 173 ? -27.635 24.458 12.047 1.00 61.84 173 HIS A CA 1
ATOM 1296 C C . HIS A 1 173 ? -29.029 24.728 12.640 1.00 61.84 173 HIS A C 1
ATOM 1298 O O . HIS A 1 173 ? -29.559 25.821 12.498 1.00 61.84 173 HIS A O 1
ATOM 1304 N N . ARG A 1 174 ? -29.621 23.732 13.313 1.00 60.56 174 ARG A N 1
ATOM 1305 C CA . ARG A 1 174 ? -30.920 23.854 13.987 1.00 60.56 174 ARG A CA 1
ATOM 1306 C C . ARG A 1 174 ? -30.809 24.569 15.337 1.00 60.56 174 ARG A C 1
ATOM 1308 O O . ARG A 1 174 ? -31.713 25.304 15.701 1.00 60.56 174 ARG A O 1
ATOM 1315 N N . GLU A 1 175 ? -29.701 24.370 16.048 1.00 58.38 175 GLU A N 1
ATOM 1316 C CA . GLU A 1 175 ? -29.388 25.069 17.304 1.00 58.38 175 GLU A CA 1
ATOM 1317 C C . GLU A 1 175 ? -29.036 26.550 17.073 1.00 58.38 175 GLU A C 1
ATOM 1319 O O . GLU A 1 175 ? -29.332 27.390 17.920 1.00 58.38 175 GLU A O 1
ATOM 1324 N N . GLU A 1 176 ? -28.443 26.885 15.923 1.00 58.53 176 GLU A N 1
ATOM 1325 C CA . GLU A 1 176 ? -28.161 28.270 15.518 1.00 58.53 176 GLU A CA 1
ATOM 1326 C C . GLU A 1 176 ? -29.447 29.046 15.168 1.00 58.53 176 GLU A C 1
ATOM 1328 O O . GLU A 1 176 ? -29.598 30.186 15.605 1.00 58.53 176 GLU A O 1
ATOM 1333 N N . ASP A 1 177 ? -30.410 28.411 14.487 1.00 56.50 177 ASP A N 1
ATOM 1334 C CA . ASP A 1 177 ? -31.715 29.018 14.167 1.00 56.50 177 ASP A CA 1
ATOM 1335 C C . ASP A 1 177 ? -32.596 29.229 15.424 1.00 56.50 177 ASP A C 1
ATOM 1337 O O . ASP A 1 177 ? -33.357 30.193 15.501 1.00 56.50 177 ASP A O 1
ATOM 1341 N N . GLU A 1 178 ? -32.487 28.363 16.439 1.00 55.59 178 GLU A N 1
ATOM 1342 C CA . GLU A 1 178 ? -33.237 28.483 17.705 1.00 55.59 178 GLU A CA 1
ATOM 1343 C C . GLU A 1 178 ? -32.618 29.506 18.686 1.00 55.59 178 GLU A C 1
ATOM 1345 O O . GLU A 1 178 ? -33.291 29.975 19.608 1.00 55.59 178 GLU A O 1
ATOM 1350 N N . GLY A 1 179 ? -31.350 29.887 18.488 1.00 53.97 179 GLY A N 1
ATOM 1351 C CA . GLY A 1 179 ? -30.648 30.883 19.304 1.00 53.97 179 GLY A CA 1
ATOM 1352 C C . GLY A 1 179 ? -30.981 32.340 18.956 1.00 53.97 179 GLY A C 1
ATOM 1353 O O . GLY A 1 179 ? -30.975 33.189 19.848 1.00 53.97 179 GLY A O 1
ATOM 1354 N N . GLU A 1 180 ? -31.315 32.642 17.697 1.00 51.78 180 GLU A N 1
ATOM 1355 C CA . GLU A 1 180 ? -31.645 34.010 17.254 1.00 51.78 180 GLU A CA 1
ATOM 1356 C C . GLU A 1 180 ? -33.059 34.468 17.666 1.00 51.78 180 GLU A C 1
ATOM 1358 O O . GLU A 1 180 ? -33.287 35.666 17.844 1.00 51.78 180 GLU A O 1
ATOM 1363 N N . GLU A 1 181 ? -34.007 33.553 17.902 1.00 51.88 181 GLU A N 1
ATOM 1364 C CA . GLU A 1 181 ? -35.363 33.917 18.357 1.00 51.88 181 GLU A CA 1
ATOM 1365 C C . GLU A 1 181 ? -35.425 34.302 19.851 1.00 51.88 181 GLU A C 1
ATOM 1367 O O . GLU A 1 181 ? -36.381 34.948 20.285 1.00 51.88 181 GLU A O 1
ATOM 1372 N N . ALA A 1 182 ? -34.403 33.961 20.645 1.00 52.56 182 ALA A N 1
ATOM 1373 C CA . ALA A 1 182 ? -34.383 34.199 22.092 1.00 52.56 182 ALA A CA 1
ATOM 1374 C C . ALA A 1 182 ? -33.810 35.569 22.513 1.00 52.56 182 ALA A C 1
ATOM 1376 O O . ALA A 1 182 ? -33.990 35.965 23.664 1.00 52.56 182 ALA A O 1
ATOM 1377 N N . GLU A 1 183 ? -33.149 36.309 21.614 1.00 49.66 183 GLU A N 1
ATOM 1378 C CA . GLU A 1 183 ? -32.541 37.621 21.919 1.00 49.66 183 GLU A CA 1
ATOM 1379 C C . GLU A 1 183 ? -33.368 38.820 21.398 1.00 49.66 183 GLU A C 1
ATOM 1381 O O . GLU A 1 183 ? -32.998 39.978 21.596 1.00 49.66 183 GLU A O 1
ATOM 1386 N N . GLY A 1 184 ? -34.514 38.554 20.755 1.00 53.00 184 GLY A N 1
ATOM 1387 C CA . GLY A 1 184 ? -35.396 39.560 20.148 1.00 53.00 184 GLY A CA 1
ATOM 1388 C C . GLY A 1 184 ? -36.720 39.847 20.873 1.00 53.00 184 GLY A C 1
ATOM 1389 O O . GLY A 1 184 ? -37.549 40.562 20.305 1.00 53.00 184 GLY A O 1
ATOM 1390 N N . ALA A 1 185 ? -36.945 39.305 22.077 1.00 41.72 185 ALA A N 1
ATOM 1391 C CA . ALA A 1 185 ? -38.179 39.489 22.858 1.00 41.72 185 ALA A CA 1
ATOM 1392 C C . ALA A 1 185 ? -37.972 40.319 24.134 1.00 41.72 185 ALA A C 1
ATOM 1394 O O . ALA A 1 185 ? -37.046 40.002 24.914 1.00 41.72 185 ALA A O 1
#

Mean predicted aligned error: 16.67 Å